Protein AF-Q6AKK3-F1 (afdb_monomer_lite)

Organism: Desulfotalea psychrophila (strain LSv54 / DSM 12343) (NCBI:txid177439)

Sequence (221 aa):
MFGLTEQNLHRDLKKKGVGLSYLKHSRNFIVRFRNIDKRGVLKSLVYENRRKNNGKRVIDKIISGGQTGADRAGLDLALARGIPHGGAIPWGRRTEAGILPDKYQLVEMETDSYPARSEKNILDADVTVIFTHGKLAGGSLFTRSKARQHNKPVLHIDLDKRGLSEAALILSLFLRKNRVKVVNVAGTRASKDPAIYRKTYAVLDLCLERRGVQLDLFFPE

Radius of gyration: 18.31 Å; chains: 1; bounding box: 41×32×62 Å

Structure (mmCIF, N/CA/C/O backbone):
data_AF-Q6AKK3-F1
#
_entry.id   AF-Q6AKK3-F1
#
loop_
_atom_site.group_PDB
_atom_site.id
_atom_site.type_symbol
_atom_site.label_atom_id
_atom_site.label_alt_id
_atom_site.label_comp_id
_atom_site.label_asym_id
_atom_site.label_entity_id
_atom_site.label_seq_id
_atom_site.pdbx_PDB_ins_code
_atom_site.Cartn_x
_atom_site.Cartn_y
_atom_site.Cartn_z
_atom_site.occupancy
_atom_site.B_iso_or_equiv
_atom_site.auth_seq_id
_atom_site.auth_comp_id
_atom_site.auth_asym_id
_atom_site.auth_atom_id
_atom_site.pdbx_PDB_model_num
ATOM 1 N N . MET A 1 1 ? 4.133 11.782 37.109 1.00 32.72 1 MET A N 1
ATOM 2 C CA . MET A 1 1 ? 3.087 10.764 36.875 1.00 32.72 1 MET A CA 1
ATOM 3 C C . MET A 1 1 ? 1.828 11.480 36.378 1.00 32.72 1 MET A C 1
ATOM 5 O O . MET A 1 1 ? 0.989 11.863 37.178 1.00 32.72 1 MET A O 1
ATOM 9 N N . PHE A 1 2 ? 1.737 11.791 35.082 1.00 33.00 2 PHE A N 1
ATOM 10 C CA . PHE A 1 2 ? 0.575 12.506 34.536 1.00 33.00 2 PHE A CA 1
ATOM 11 C C . PHE A 1 2 ? -0.354 11.505 33.857 1.00 33.00 2 PHE A C 1
ATOM 13 O O . PHE A 1 2 ? -0.036 10.982 32.792 1.00 33.00 2 PHE A O 1
ATOM 20 N N . GLY A 1 3 ? -1.496 11.230 34.486 1.00 36.28 3 GLY A N 1
ATOM 21 C CA . GLY A 1 3 ? -2.581 10.497 33.846 1.00 36.28 3 GLY A CA 1
ATOM 22 C C . GLY A 1 3 ? -3.037 11.223 32.577 1.00 36.28 3 GLY A C 1
ATOM 23 O O . GLY A 1 3 ? -3.213 12.446 32.550 1.00 36.28 3 GLY A O 1
ATOM 24 N N . LEU A 1 4 ? -3.205 10.474 31.493 1.00 46.59 4 LEU A N 1
ATOM 25 C CA . LEU A 1 4 ? -3.745 10.999 30.247 1.00 46.59 4 LEU A CA 1
ATOM 26 C C . LEU A 1 4 ? -5.269 11.128 30.363 1.00 46.59 4 LEU A C 1
ATOM 28 O O . LEU A 1 4 ? -5.996 10.148 30.239 1.00 46.59 4 LEU A O 1
ATOM 32 N N . THR A 1 5 ? -5.752 12.353 30.582 1.00 49.50 5 THR A N 1
ATOM 33 C CA . THR A 1 5 ? -7.163 12.720 30.395 1.00 49.50 5 THR A CA 1
ATOM 34 C C . THR A 1 5 ? -7.519 12.732 28.900 1.00 49.50 5 THR A C 1
ATOM 36 O O . THR A 1 5 ? -6.634 12.813 28.045 1.00 49.50 5 THR A O 1
ATOM 39 N N . GLU A 1 6 ? -8.810 12.709 28.542 1.00 44.12 6 GLU A N 1
ATOM 40 C CA . GLU A 1 6 ? -9.275 12.779 27.140 1.00 44.12 6 GLU A CA 1
ATOM 41 C C . GLU A 1 6 ? -8.652 13.960 26.359 1.00 44.12 6 GLU A C 1
ATOM 43 O O . GLU A 1 6 ? -8.320 13.847 25.177 1.00 44.12 6 GLU A O 1
ATOM 48 N N . GLN A 1 7 ? -8.424 15.089 27.038 1.00 48.38 7 GLN A N 1
ATOM 49 C CA . GLN A 1 7 ? -7.764 16.276 26.485 1.00 48.38 7 GLN A CA 1
ATOM 50 C C . GLN A 1 7 ? -6.256 16.075 26.254 1.00 48.38 7 GLN A C 1
ATOM 52 O O . GLN A 1 7 ? -5.709 16.577 25.269 1.00 48.38 7 GLN A O 1
ATOM 57 N N . ASN A 1 8 ? -5.577 15.324 27.125 1.00 52.34 8 ASN A N 1
ATOM 58 C CA . ASN A 1 8 ? -4.165 14.978 26.960 1.00 52.34 8 ASN A CA 1
ATOM 59 C C . ASN A 1 8 ? -3.984 13.968 25.805 1.00 52.34 8 ASN A C 1
ATOM 61 O O . ASN A 1 8 ? -3.072 14.130 24.997 1.00 52.34 8 ASN A O 1
ATOM 65 N N . LEU A 1 9 ? -4.906 13.006 25.644 1.00 53.72 9 LEU A N 1
ATOM 66 C CA . LEU A 1 9 ? -4.910 12.061 24.518 1.00 53.72 9 LEU A CA 1
ATOM 67 C C . LEU A 1 9 ? -5.085 12.793 23.179 1.00 53.72 9 LEU A C 1
ATOM 69 O O . LEU A 1 9 ? -4.418 12.476 22.197 1.00 53.72 9 LEU A O 1
ATOM 73 N N . HIS A 1 10 ? -5.943 13.820 23.153 1.00 52.84 10 HIS A N 1
ATOM 74 C CA . HIS A 1 10 ? -6.126 14.727 22.010 1.00 52.84 10 HIS A CA 1
ATOM 75 C C . HIS A 1 10 ? -4.821 15.379 21.586 1.00 52.84 10 HIS A C 1
ATOM 77 O O . HIS A 1 10 ? -4.481 15.387 20.403 1.00 52.84 10 HIS A O 1
ATOM 83 N N . ARG A 1 11 ? -4.065 15.870 22.566 1.00 56.34 11 ARG A N 1
ATOM 84 C CA . ARG A 1 11 ? -2.771 16.518 22.370 1.00 56.34 11 ARG A CA 1
ATOM 85 C C . ARG A 1 11 ? -1.711 15.541 21.865 1.00 56.34 11 ARG A C 1
ATOM 87 O O . ARG A 1 11 ? -1.010 15.875 20.914 1.00 56.34 11 ARG A O 1
ATOM 94 N N . ASP A 1 12 ? -1.618 14.351 22.449 1.00 53.72 12 ASP A N 1
ATOM 95 C CA . ASP A 1 12 ? -0.596 13.361 22.093 1.00 53.72 12 ASP A CA 1
ATOM 96 C C . ASP A 1 12 ? -0.858 12.702 20.742 1.00 53.72 12 ASP A C 1
ATOM 98 O O . ASP A 1 12 ? 0.054 12.604 19.918 1.00 53.72 12 ASP A O 1
ATOM 102 N N . LEU A 1 13 ? -2.112 12.347 20.448 1.00 55.78 13 LEU A N 1
ATOM 103 C CA . LEU A 1 13 ? -2.487 11.897 19.113 1.00 55.78 13 LEU A CA 1
ATOM 104 C C . LEU A 1 13 ? -2.227 13.015 18.089 1.00 55.78 13 LEU A C 1
ATOM 106 O O . LEU A 1 13 ? -1.619 12.749 17.053 1.00 55.78 13 LEU A O 1
ATOM 110 N N . LYS A 1 14 ? -2.550 14.284 18.395 1.00 55.38 14 LYS A N 1
ATOM 111 C CA . LYS A 1 14 ? -2.262 15.429 17.509 1.00 55.38 14 LYS A CA 1
ATOM 112 C C . LYS A 1 14 ? -0.758 15.622 17.268 1.00 55.38 14 LYS A C 1
ATOM 114 O O . LYS A 1 14 ? -0.372 15.840 16.122 1.00 55.38 14 LYS A O 1
ATOM 119 N N . LYS A 1 15 ? 0.094 15.473 18.291 1.00 51.91 15 LYS A N 1
ATOM 120 C CA . LYS A 1 15 ? 1.567 15.477 18.152 1.00 51.91 15 LYS A CA 1
ATOM 121 C C . LYS A 1 15 ? 2.071 14.340 17.256 1.00 51.91 15 LYS A C 1
ATOM 123 O O . LYS A 1 15 ? 3.004 14.540 16.487 1.00 51.91 15 LYS A O 1
ATOM 128 N N . LYS A 1 16 ? 1.419 13.174 17.296 1.00 47.66 16 LYS A N 1
ATOM 129 C CA . LYS A 1 16 ? 1.682 12.031 16.402 1.00 47.66 16 LYS A CA 1
ATOM 130 C C . LYS A 1 16 ? 1.009 12.158 15.024 1.00 47.66 16 LYS A C 1
ATOM 132 O O . LYS A 1 16 ? 1.054 11.213 14.232 1.00 47.66 16 LYS A O 1
ATOM 137 N N . GLY A 1 17 ? 0.403 13.307 14.705 1.00 41.84 17 GLY A N 1
ATOM 138 C CA . GLY A 1 17 ? -0.260 13.586 13.424 1.00 41.84 17 GLY A CA 1
ATOM 139 C C . GLY A 1 17 ? -1.704 13.074 13.310 1.00 41.84 17 GLY A C 1
ATOM 140 O O . GLY A 1 17 ? -2.289 13.131 12.232 1.00 41.84 17 GLY A O 1
ATOM 141 N N . VAL A 1 18 ? -2.293 12.592 14.405 1.00 45.53 18 VAL A N 1
ATOM 142 C CA . VAL A 1 18 ? -3.656 12.049 14.505 1.00 45.53 18 VAL A CA 1
ATOM 143 C C . VAL A 1 18 ? -4.528 13.018 15.311 1.00 45.53 18 VAL A C 1
ATOM 145 O O . VAL A 1 18 ? -4.628 12.943 16.527 1.00 45.53 18 VAL A O 1
ATOM 148 N N . GLY A 1 19 ? -5.172 13.990 14.668 1.00 47.12 19 GLY A N 1
ATOM 149 C CA . GLY A 1 19 ? -6.043 14.915 15.404 1.00 47.12 19 GLY A CA 1
ATOM 150 C C . GLY A 1 19 ? -7.328 14.228 15.887 1.00 47.12 19 GLY A C 1
ATOM 151 O O . GLY A 1 19 ? -8.153 13.851 15.064 1.00 47.12 19 GLY A O 1
ATOM 152 N N . LEU A 1 20 ? -7.591 14.141 17.195 1.00 46.94 20 LEU A N 1
ATOM 153 C CA . LEU A 1 20 ? -8.889 13.660 17.718 1.00 46.94 20 LEU A CA 1
ATOM 154 C C . LEU A 1 20 ? -10.065 14.600 17.347 1.00 46.94 20 LEU A C 1
ATOM 156 O O . LEU A 1 20 ? -11.230 14.227 17.490 1.00 46.94 20 LEU A O 1
ATOM 160 N N . SER A 1 21 ? -9.804 15.807 16.825 1.00 42.16 21 SER A N 1
ATOM 161 C CA . SER A 1 21 ? -10.835 16.664 16.218 1.00 42.16 21 SER A CA 1
ATOM 162 C C . SER A 1 21 ? -11.503 15.967 15.027 1.00 42.16 21 SER A C 1
ATOM 164 O O . SER A 1 21 ? -12.711 16.120 14.849 1.00 42.16 21 SER A O 1
ATOM 166 N N . TYR A 1 22 ? -10.763 15.118 14.299 1.00 40.28 22 TYR A N 1
ATOM 167 C CA . TYR A 1 22 ? -11.292 14.243 13.247 1.00 40.28 22 TYR A CA 1
ATOM 168 C C . TYR A 1 22 ? -12.260 13.185 13.791 1.00 40.28 22 TYR A C 1
ATOM 170 O O . TYR A 1 22 ? -13.228 12.832 13.120 1.00 40.28 22 TYR A O 1
ATOM 178 N N . LEU A 1 23 ? -12.021 12.691 15.009 1.00 45.88 23 LEU A N 1
ATOM 179 C CA . LEU A 1 23 ? -12.851 11.671 15.650 1.00 45.88 23 LEU A CA 1
ATOM 180 C C . LEU A 1 23 ? -14.152 12.266 16.211 1.00 45.88 23 LEU A C 1
ATOM 182 O O . LEU A 1 23 ? -15.197 11.638 16.075 1.00 45.88 23 LEU A O 1
ATOM 186 N N . LYS A 1 24 ? -14.118 13.497 16.751 1.00 41.34 24 LYS A N 1
ATOM 187 C CA . LYS A 1 24 ? -15.319 14.207 17.242 1.00 41.34 24 LYS A CA 1
ATOM 188 C C . LYS A 1 24 ? -16.230 14.743 16.125 1.00 41.34 24 LYS A C 1
ATOM 190 O O . LYS A 1 24 ? -17.431 14.850 16.338 1.00 41.34 24 LYS A O 1
ATOM 195 N N . HIS A 1 25 ? -15.696 15.037 14.934 1.00 41.03 25 HIS A N 1
ATOM 196 C CA . HIS A 1 25 ? -16.475 15.593 13.808 1.00 41.03 25 HIS A CA 1
ATOM 197 C C . HIS A 1 25 ? -16.968 14.544 12.800 1.00 41.03 25 HIS A C 1
ATOM 199 O O . HIS A 1 25 ? -17.700 14.868 11.862 1.00 41.03 25 HIS A O 1
ATOM 205 N N . SER A 1 26 ? -16.599 13.274 12.965 1.00 46.22 26 SER A N 1
ATOM 206 C CA . SER A 1 26 ? -17.052 12.218 12.065 1.00 46.22 26 SER A CA 1
ATOM 207 C C . SER A 1 26 ? -18.392 11.650 12.535 1.00 46.22 26 SER A C 1
ATOM 209 O O . SER A 1 26 ? -18.435 10.794 13.416 1.00 46.22 26 SER A O 1
ATOM 211 N N . ARG A 1 27 ? -19.498 12.057 11.889 1.00 52.91 27 ARG A N 1
ATOM 212 C CA . ARG A 1 27 ? -20.863 11.519 12.130 1.00 52.91 27 ARG A CA 1
ATOM 213 C C . ARG A 1 27 ? -20.967 9.989 12.007 1.00 52.91 27 ARG A C 1
ATOM 215 O O . ARG A 1 27 ? -21.982 9.409 12.384 1.00 52.91 27 ARG A O 1
ATOM 222 N N . ASN A 1 28 ? -19.936 9.344 11.467 1.00 53.62 28 ASN A N 1
ATOM 223 C CA . ASN A 1 28 ? -19.896 7.920 11.170 1.00 53.62 28 ASN A CA 1
ATOM 224 C C . ASN A 1 28 ? -19.128 7.096 12.210 1.00 53.62 28 ASN A C 1
ATOM 226 O O . ASN A 1 28 ? -19.140 5.881 12.063 1.00 53.62 28 ASN A O 1
ATOM 230 N N . PHE A 1 29 ? -18.435 7.742 13.165 1.00 57.75 29 PHE A N 1
ATOM 231 C CA . PHE A 1 29 ? -17.542 7.189 14.199 1.00 57.75 29 PHE A CA 1
ATOM 232 C C . PHE A 1 29 ? -18.188 7.084 15.600 1.00 57.75 29 PHE A C 1
ATOM 234 O O . PHE A 1 29 ? -18.836 8.041 16.014 1.00 57.75 29 PHE A O 1
ATOM 241 N N . ILE A 1 30 ? -17.966 6.013 16.376 1.00 63.38 30 ILE A N 1
ATOM 242 C CA . ILE A 1 30 ? -18.011 6.048 17.850 1.00 63.38 30 ILE A CA 1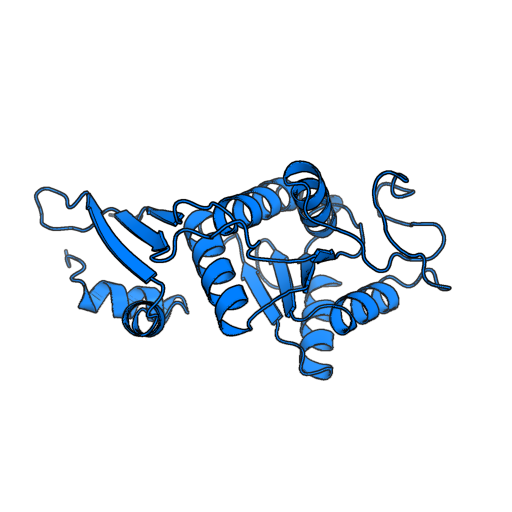
ATOM 243 C C . ILE A 1 30 ? -16.621 5.677 18.362 1.00 63.38 30 ILE A C 1
ATOM 245 O O . ILE A 1 30 ? -16.130 4.584 18.098 1.00 63.38 30 ILE A O 1
ATOM 249 N N . VAL A 1 31 ? -15.988 6.582 19.107 1.00 66.38 31 VAL A N 1
ATOM 250 C CA . VAL A 1 31 ? -14.836 6.225 19.941 1.00 66.38 31 VAL A CA 1
ATOM 251 C C . VAL A 1 31 ? -15.384 5.751 21.279 1.00 66.38 31 VAL A C 1
ATOM 253 O O . VAL A 1 31 ? -16.076 6.504 21.961 1.00 66.38 31 VAL A O 1
ATOM 256 N N . ARG A 1 32 ? -15.087 4.507 21.649 1.00 67.38 32 ARG A N 1
ATOM 257 C CA . ARG A 1 32 ? -15.334 3.979 22.987 1.00 67.38 32 ARG A CA 1
ATOM 258 C C . ARG A 1 32 ? -14.018 3.886 23.728 1.00 67.38 32 ARG A C 1
ATOM 260 O O . ARG A 1 32 ? -13.136 3.126 23.338 1.00 67.38 32 ARG A O 1
ATOM 267 N N . PHE A 1 33 ? -13.907 4.633 24.811 1.00 66.38 33 PHE A N 1
ATOM 268 C CA . PHE A 1 33 ? -12.845 4.431 25.784 1.00 66.38 33 PHE A CA 1
ATOM 269 C C . PHE A 1 33 ? -13.055 3.069 26.450 1.00 66.38 33 PHE A C 1
ATOM 271 O O . PHE A 1 33 ? -14.161 2.771 26.903 1.00 66.38 33 PHE A O 1
ATOM 278 N N . ARG A 1 34 ? -12.032 2.210 26.451 1.00 67.94 34 ARG A N 1
ATOM 279 C CA . ARG A 1 34 ? -12.100 0.878 27.062 1.00 67.94 34 ARG A CA 1
ATOM 280 C C . ARG A 1 34 ? -10.882 0.639 27.940 1.00 67.94 34 ARG A C 1
ATOM 282 O O . ARG A 1 34 ? -9.799 1.132 27.654 1.00 67.94 34 ARG A O 1
ATOM 289 N N . ASN A 1 35 ? -11.050 -0.188 28.967 1.00 63.75 35 ASN A N 1
ATOM 290 C CA . ASN A 1 35 ? -9.954 -0.628 29.827 1.00 63.75 35 ASN A CA 1
ATOM 291 C C . ASN A 1 35 ? -9.237 0.562 30.496 1.00 63.75 35 ASN A C 1
ATOM 293 O O . ASN A 1 35 ? -8.202 1.031 30.033 1.00 63.75 35 ASN A O 1
ATOM 297 N N . ILE A 1 36 ? -9.844 1.101 31.550 1.00 64.69 36 ILE A N 1
ATOM 298 C CA . ILE A 1 36 ? -9.239 2.134 32.395 1.00 64.69 36 ILE A CA 1
ATOM 299 C C . ILE A 1 36 ? -8.661 1.408 33.610 1.00 64.69 36 ILE A C 1
ATOM 301 O O . ILE A 1 36 ? -9.373 0.628 34.242 1.00 64.69 36 ILE A O 1
ATOM 305 N N . ASP A 1 37 ? -7.377 1.608 33.911 1.00 64.75 37 ASP A N 1
ATOM 306 C CA . ASP A 1 37 ? -6.777 0.973 35.086 1.00 64.75 37 ASP A CA 1
ATOM 307 C C . ASP A 1 37 ? -7.286 1.592 36.402 1.00 64.75 37 ASP A C 1
ATOM 309 O O . ASP A 1 37 ? -7.959 2.624 36.418 1.00 64.75 37 ASP A O 1
ATOM 313 N N . LYS A 1 38 ? -6.933 0.975 37.537 1.00 65.25 38 LYS A N 1
ATOM 314 C CA . LYS A 1 38 ? -7.339 1.440 38.879 1.00 65.25 38 LYS A CA 1
ATOM 315 C C . LYS A 1 38 ? -6.893 2.877 39.201 1.00 65.25 38 LYS A C 1
ATOM 317 O O . LYS A 1 38 ? -7.399 3.463 40.150 1.00 65.25 38 LYS A O 1
ATOM 322 N N . ARG A 1 39 ? -5.946 3.434 38.438 1.00 61.88 39 ARG A N 1
ATOM 323 C CA . ARG A 1 39 ? -5.417 4.799 38.579 1.00 61.88 39 ARG A CA 1
ATOM 324 C C . ARG A 1 39 ? -6.108 5.792 37.634 1.00 61.88 39 ARG A C 1
ATOM 326 O O . ARG A 1 39 ? -5.687 6.941 37.550 1.00 61.88 39 ARG A O 1
ATOM 333 N N . GLY A 1 40 ? -7.149 5.370 36.913 1.00 53.41 40 GLY A N 1
ATOM 334 C CA . GLY A 1 40 ? -7.864 6.214 35.957 1.00 53.41 40 GLY A CA 1
ATOM 335 C C . GLY A 1 40 ? -7.147 6.366 34.612 1.00 53.41 40 GLY A C 1
ATOM 336 O O . GLY A 1 40 ? -7.523 7.226 33.817 1.00 53.41 40 GLY A O 1
ATOM 337 N N . VAL A 1 41 ? -6.120 5.556 34.326 1.00 60.06 41 VAL A N 1
ATOM 338 C CA . VAL A 1 41 ? -5.361 5.641 33.072 1.00 60.06 41 VAL A CA 1
ATOM 339 C C . VAL A 1 41 ? -6.033 4.794 32.000 1.00 60.06 41 VAL A C 1
ATOM 341 O O . VAL A 1 41 ? -6.148 3.575 32.133 1.00 60.06 41 VAL A O 1
ATOM 344 N N . LEU A 1 42 ? -6.436 5.435 30.903 1.00 59.69 42 LEU A N 1
ATOM 345 C CA . LEU A 1 42 ? -6.984 4.762 29.729 1.00 59.69 42 LEU A CA 1
ATOM 346 C C . LEU A 1 42 ? -5.926 3.866 29.072 1.00 59.69 42 LEU A C 1
ATOM 348 O O . LEU A 1 42 ? -4.923 4.379 28.595 1.00 59.69 42 LEU A O 1
ATOM 352 N N . LYS A 1 43 ? -6.167 2.557 28.984 1.00 66.31 43 LYS A N 1
ATOM 353 C CA . LYS A 1 43 ? -5.263 1.574 28.357 1.00 66.31 43 LYS A CA 1
ATOM 354 C C . LYS A 1 43 ? -5.642 1.211 26.932 1.00 66.31 43 LYS A C 1
ATOM 356 O O . LYS A 1 43 ? -4.787 0.771 26.175 1.00 66.31 43 LYS A O 1
ATOM 361 N N . SER A 1 44 ? -6.898 1.395 26.538 1.00 65.81 44 SER A N 1
ATOM 362 C CA . SER A 1 44 ? -7.319 1.111 25.168 1.00 65.81 44 SER A CA 1
ATOM 363 C C . SER A 1 44 ? -8.462 2.013 24.722 1.00 65.81 44 SER A C 1
ATOM 365 O O . SER A 1 44 ? -9.211 2.583 25.512 1.00 65.81 44 SER A O 1
ATOM 367 N N . LEU A 1 45 ? -8.638 2.139 23.419 1.00 67.81 45 LEU A N 1
ATOM 368 C CA . LEU A 1 45 ? -9.870 2.669 22.860 1.00 67.81 45 LEU A CA 1
ATOM 369 C C . LEU A 1 45 ? -10.274 1.832 21.662 1.00 67.81 45 LEU A C 1
ATOM 371 O O . LEU A 1 45 ? -9.435 1.293 20.944 1.00 67.81 45 LEU A O 1
ATOM 375 N N . VAL A 1 46 ? -11.575 1.728 21.443 1.00 66.56 46 VAL A N 1
ATOM 376 C CA . VAL A 1 46 ? -12.130 1.076 20.265 1.00 66.56 46 VAL A CA 1
ATOM 377 C C . VAL A 1 46 ? -12.784 2.137 19.413 1.00 66.56 46 VAL A C 1
ATOM 379 O O . VAL A 1 46 ? -13.576 2.945 19.900 1.00 66.56 46 VAL A O 1
ATOM 382 N N . TYR A 1 47 ? -12.463 2.124 18.129 1.00 68.62 47 TYR A N 1
ATOM 383 C CA . TYR A 1 47 ? -13.152 2.945 17.159 1.00 68.62 47 TYR A CA 1
ATOM 384 C C . TYR A 1 47 ? -14.144 2.106 16.368 1.00 68.62 47 TYR A C 1
ATOM 386 O O . TYR A 1 47 ? -13.756 1.369 15.468 1.00 68.62 47 TYR A O 1
ATOM 394 N N . GLU A 1 48 ? -15.425 2.225 16.701 1.00 67.38 48 GLU A N 1
ATOM 395 C CA . GLU A 1 48 ? -16.516 1.456 16.105 1.00 67.38 48 GLU A CA 1
ATOM 396 C C . GLU A 1 48 ? -17.191 2.254 14.998 1.00 67.38 48 GLU A C 1
ATOM 398 O O . GLU A 1 48 ? -17.524 3.424 15.174 1.00 67.38 48 GLU A O 1
ATOM 403 N N . ASN A 1 49 ? -17.448 1.615 13.862 1.00 62.19 49 ASN A N 1
ATOM 404 C CA . ASN A 1 49 ? -18.149 2.224 12.740 1.00 62.19 49 ASN A CA 1
ATOM 405 C C . ASN A 1 49 ? -19.658 2.339 13.053 1.00 62.19 49 ASN A C 1
ATOM 407 O O . ASN A 1 49 ? -20.315 1.323 13.259 1.00 62.19 49 ASN A O 1
ATOM 411 N N . ARG A 1 50 ? -20.238 3.554 13.070 1.00 59.97 50 ARG A N 1
ATOM 412 C CA . ARG A 1 50 ? -21.677 3.769 13.370 1.00 59.97 50 ARG A CA 1
ATOM 413 C C . ARG A 1 50 ? -22.600 3.133 12.346 1.00 59.97 50 ARG A C 1
ATOM 415 O O . ARG A 1 50 ? -23.705 2.722 12.686 1.00 59.97 50 ARG A O 1
ATOM 422 N N . ARG A 1 51 ? -22.192 3.106 11.077 1.00 57.38 51 ARG A N 1
ATOM 423 C CA . ARG A 1 51 ? -23.000 2.504 10.017 1.00 57.38 51 ARG A CA 1
ATOM 424 C C . ARG A 1 51 ? -22.705 1.012 9.954 1.00 57.38 51 ARG A C 1
ATOM 426 O O . ARG A 1 51 ? -21.575 0.625 9.655 1.00 57.38 51 ARG A O 1
ATOM 433 N N . LYS A 1 52 ? -23.740 0.184 10.143 1.00 52.28 52 LYS A N 1
ATOM 434 C CA . LYS A 1 52 ? -23.762 -1.163 9.562 1.00 52.28 52 LYS A CA 1
ATOM 435 C C . LYS A 1 52 ? -23.547 -0.965 8.058 1.00 52.28 52 LYS A C 1
ATOM 437 O O . LYS A 1 52 ? -24.361 -0.322 7.403 1.00 52.28 52 LYS A O 1
ATOM 442 N N . ASN A 1 53 ? -22.408 -1.401 7.519 1.00 50.97 53 ASN A N 1
ATOM 443 C CA . ASN A 1 53 ? -22.218 -1.386 6.071 1.00 50.97 53 ASN A CA 1
ATOM 444 C C . ASN A 1 53 ? -23.277 -2.326 5.484 1.00 50.97 53 ASN A C 1
ATOM 446 O O . ASN A 1 53 ? -23.183 -3.533 5.694 1.00 50.97 53 ASN A O 1
ATOM 450 N N . ASN A 1 54 ? -24.266 -1.781 4.767 1.00 45.88 54 ASN A N 1
ATOM 451 C CA . ASN A 1 54 ? -25.314 -2.522 4.047 1.00 45.88 54 ASN A CA 1
ATOM 452 C C . ASN A 1 54 ? -24.729 -3.307 2.847 1.00 45.88 54 ASN A C 1
ATOM 454 O O . ASN A 1 54 ? -25.177 -3.157 1.719 1.00 45.88 54 ASN A O 1
ATOM 458 N N . GLY A 1 55 ? -23.638 -4.051 3.044 1.00 48.66 55 GLY A N 1
ATOM 459 C CA . GLY A 1 55 ? -22.924 -4.787 1.997 1.00 48.66 55 GLY A CA 1
ATOM 460 C C . GLY A 1 55 ? -21.989 -3.951 1.111 1.00 48.66 55 GLY A C 1
ATOM 461 O O . GLY A 1 55 ? -21.177 -4.528 0.394 1.00 48.66 55 GLY A O 1
ATOM 462 N N . LYS A 1 56 ? -22.024 -2.611 1.176 1.00 50.88 56 LYS A N 1
ATOM 463 C CA . LYS A 1 56 ? -21.155 -1.749 0.352 1.00 50.88 56 LYS A CA 1
ATOM 464 C C . LYS A 1 56 ? -19.701 -1.787 0.848 1.00 50.88 56 LYS A C 1
ATOM 466 O O . LYS A 1 56 ? -19.442 -1.608 2.042 1.00 50.88 56 LYS A O 1
ATOM 471 N N . ARG A 1 57 ? -18.758 -2.064 -0.058 1.00 58.88 57 ARG A N 1
ATOM 472 C CA . ARG A 1 57 ? -17.320 -2.157 0.246 1.00 58.88 57 ARG A CA 1
ATOM 473 C C . ARG A 1 57 ? -16.762 -0.767 0.575 1.00 58.88 57 ARG A C 1
ATOM 475 O O . ARG A 1 57 ? -17.254 0.236 0.073 1.00 58.88 57 ARG A O 1
ATOM 482 N N . VAL A 1 58 ? -15.763 -0.716 1.461 1.00 71.44 58 VAL A N 1
ATOM 483 C CA . VAL A 1 58 ? -15.076 0.538 1.846 1.00 71.44 58 VAL A CA 1
ATOM 484 C C . VAL A 1 58 ? -14.121 1.011 0.741 1.00 71.44 58 VAL A C 1
ATOM 486 O O . VAL A 1 58 ? -13.851 2.201 0.652 1.00 71.44 58 VAL A O 1
ATOM 489 N N . ILE A 1 59 ? -13.636 0.079 -0.084 1.00 86.31 59 ILE A N 1
ATOM 490 C CA . ILE A 1 59 ? -12.777 0.293 -1.252 1.00 86.31 59 ILE A CA 1
ATOM 491 C C . ILE A 1 59 ? -13.330 -0.591 -2.378 1.00 86.31 59 ILE A C 1
ATOM 493 O O . ILE A 1 59 ? -13.694 -1.743 -2.120 1.00 86.31 59 ILE A O 1
ATOM 497 N N . ASP A 1 60 ? -13.363 -0.070 -3.602 1.00 91.94 60 ASP A N 1
ATOM 498 C CA . ASP A 1 60 ? -13.835 -0.785 -4.791 1.00 91.94 60 ASP A CA 1
ATOM 499 C C . ASP A 1 60 ? -12.699 -1.548 -5.491 1.00 91.94 60 ASP A C 1
ATOM 501 O O . ASP A 1 60 ? -12.941 -2.621 -6.041 1.00 91.94 60 ASP A O 1
ATOM 505 N N . LYS A 1 61 ? -11.459 -1.032 -5.453 1.00 96.75 61 LYS A N 1
ATOM 506 C CA . LYS A 1 61 ? -10.282 -1.672 -6.062 1.00 96.75 61 LYS A CA 1
ATOM 507 C C . LYS A 1 61 ? -8.971 -1.355 -5.329 1.00 96.75 61 LYS A C 1
ATOM 509 O O . LYS A 1 61 ? -8.754 -0.223 -4.897 1.00 96.75 61 LYS A O 1
ATOM 514 N N . ILE A 1 62 ? -8.071 -2.334 -5.244 1.00 98.38 62 ILE A N 1
ATOM 515 C CA . ILE A 1 62 ? -6.677 -2.138 -4.803 1.00 98.38 62 ILE A CA 1
ATOM 516 C C . ILE A 1 62 ? -5.747 -2.314 -6.004 1.00 98.38 62 ILE A C 1
ATOM 518 O O . ILE A 1 62 ? -5.816 -3.325 -6.695 1.00 98.38 62 ILE A O 1
ATOM 522 N N . ILE A 1 63 ? -4.862 -1.355 -6.256 1.00 98.81 63 ILE A N 1
ATOM 523 C CA . ILE A 1 63 ? -3.839 -1.471 -7.300 1.00 98.81 63 ILE A CA 1
ATOM 524 C C . ILE A 1 63 ? -2.429 -1.392 -6.716 1.00 98.81 63 ILE A C 1
ATOM 526 O O . ILE A 1 63 ? -2.231 -0.811 -5.649 1.00 98.81 63 ILE A O 1
ATOM 530 N N . SER A 1 64 ? -1.453 -1.998 -7.391 1.00 98.69 64 SER A N 1
ATOM 531 C CA . SER A 1 64 ? -0.029 -1.852 -7.067 1.00 98.69 64 SER A CA 1
ATOM 532 C C . SER A 1 64 ? 0.858 -2.138 -8.282 1.00 98.69 64 SER A C 1
ATOM 534 O O . SER A 1 64 ? 0.382 -2.567 -9.332 1.00 98.69 64 SER A O 1
ATOM 536 N N . GLY A 1 65 ? 2.168 -1.924 -8.133 1.00 98.00 65 GLY A N 1
ATOM 537 C CA . GLY A 1 65 ? 3.162 -2.248 -9.158 1.00 98.00 65 GLY A CA 1
ATOM 538 C C . GLY A 1 65 ? 3.594 -3.716 -9.191 1.00 98.00 65 GLY A C 1
ATOM 539 O O . GLY A 1 65 ? 4.508 -4.052 -9.943 1.00 98.00 65 GLY A O 1
ATOM 540 N N . GLY A 1 66 ? 3.011 -4.577 -8.349 1.00 97.81 66 GLY A N 1
ATOM 541 C CA . GLY A 1 66 ? 3.301 -6.012 -8.304 1.00 97.81 66 GLY A CA 1
ATOM 542 C C . GLY A 1 66 ? 4.668 -6.403 -7.732 1.00 97.81 66 GLY A C 1
ATOM 543 O O . GLY A 1 66 ? 4.956 -7.598 -7.633 1.00 97.81 66 GLY A O 1
ATOM 544 N N . GLN A 1 67 ? 5.506 -5.448 -7.317 1.00 98.25 67 GLN A N 1
ATOM 545 C CA . GLN A 1 67 ? 6.807 -5.737 -6.704 1.00 98.25 67 GLN A CA 1
ATOM 546 C C . GLN A 1 67 ? 6.645 -6.600 -5.437 1.00 98.25 67 GLN A C 1
ATOM 548 O O . GLN A 1 67 ? 5.568 -6.669 -4.849 1.00 98.25 67 GLN A O 1
ATOM 553 N N . THR A 1 68 ? 7.695 -7.290 -4.998 1.00 98.50 68 THR A N 1
ATOM 554 C CA . THR A 1 68 ? 7.711 -7.925 -3.669 1.00 98.50 68 THR A CA 1
ATOM 555 C C . THR A 1 68 ? 7.504 -6.885 -2.554 1.00 98.50 68 THR A C 1
ATOM 557 O O . THR A 1 68 ? 7.600 -5.675 -2.771 1.00 98.50 68 THR A O 1
ATOM 560 N N . GLY A 1 69 ? 7.257 -7.343 -1.326 1.00 98.44 69 GLY A N 1
ATOM 561 C CA . GLY A 1 69 ? 7.085 -6.439 -0.190 1.00 98.44 69 GLY A CA 1
ATOM 562 C C . GLY A 1 69 ? 5.698 -5.797 -0.173 1.00 98.44 69 GLY A C 1
ATOM 563 O O . GLY A 1 69 ? 4.693 -6.503 -0.252 1.00 98.44 69 GLY A O 1
ATOM 564 N N . ALA A 1 70 ? 5.633 -4.471 -0.032 1.00 98.44 70 ALA A N 1
ATOM 565 C CA . ALA A 1 70 ? 4.371 -3.753 0.172 1.00 98.44 70 ALA A CA 1
ATOM 566 C C . ALA A 1 70 ? 3.385 -3.901 -1.003 1.00 98.44 70 ALA A C 1
ATOM 568 O O . ALA A 1 70 ? 2.207 -4.181 -0.780 1.00 98.44 70 ALA A O 1
ATOM 569 N N . ASP A 1 71 ? 3.869 -3.768 -2.244 1.00 98.56 71 ASP A N 1
ATOM 570 C CA . ASP A 1 71 ? 3.057 -3.914 -3.459 1.00 98.56 71 ASP A CA 1
ATOM 571 C C . ASP A 1 71 ? 2.357 -5.281 -3.492 1.00 98.56 71 ASP A C 1
ATOM 573 O O . ASP A 1 71 ? 1.154 -5.365 -3.756 1.00 98.56 71 ASP A O 1
ATOM 577 N N . ARG A 1 72 ? 3.103 -6.353 -3.190 1.00 98.69 72 ARG A N 1
ATOM 578 C CA . ARG A 1 72 ? 2.584 -7.722 -3.164 1.00 98.69 72 ARG A CA 1
ATOM 579 C C . ARG A 1 72 ? 1.552 -7.925 -2.064 1.00 98.69 72 ARG A C 1
ATOM 581 O O . ARG A 1 72 ? 0.505 -8.506 -2.323 1.00 98.69 72 ARG A O 1
ATOM 588 N N . ALA A 1 73 ? 1.817 -7.390 -0.874 1.00 98.75 73 ALA A N 1
ATOM 589 C CA . ALA A 1 73 ? 0.910 -7.489 0.263 1.00 98.75 73 ALA A CA 1
ATOM 590 C C . ALA A 1 73 ? -0.466 -6.876 -0.046 1.00 98.75 73 ALA A C 1
ATOM 592 O O . ALA A 1 73 ? -1.492 -7.427 0.348 1.00 98.75 73 ALA A O 1
ATOM 593 N N . GLY A 1 74 ? -0.492 -5.763 -0.791 1.00 98.50 74 GLY A N 1
ATOM 594 C CA . GLY A 1 74 ? -1.733 -5.147 -1.260 1.00 98.50 74 GLY A CA 1
ATOM 595 C C . GLY A 1 74 ? -2.538 -6.057 -2.192 1.00 98.50 74 GLY A C 1
ATOM 596 O O . GLY A 1 74 ? -3.748 -6.195 -2.015 1.00 98.50 74 GLY A O 1
ATOM 597 N N . LEU A 1 75 ? -1.875 -6.706 -3.154 1.00 98.69 75 LEU A N 1
ATOM 598 C CA . LEU A 1 75 ? -2.532 -7.625 -4.093 1.00 98.69 75 LEU A CA 1
ATOM 599 C C . LEU A 1 75 ? -3.026 -8.899 -3.404 1.00 98.69 75 LEU A C 1
ATOM 601 O O . LEU A 1 75 ? -4.157 -9.321 -3.639 1.00 98.69 75 LEU A O 1
ATOM 605 N N . ASP A 1 76 ? -2.205 -9.490 -2.536 1.00 98.69 76 ASP A N 1
ATOM 606 C CA . ASP A 1 76 ? -2.559 -10.715 -1.817 1.00 98.69 76 ASP A CA 1
ATOM 607 C C . ASP A 1 76 ? -3.733 -10.492 -0.862 1.00 98.69 76 ASP A C 1
ATOM 609 O O . ASP A 1 76 ? -4.641 -11.320 -0.800 1.00 98.69 76 ASP A O 1
ATOM 613 N N . LEU A 1 77 ? -3.792 -9.344 -0.180 1.00 97.88 77 LEU A N 1
ATOM 614 C CA . LEU A 1 77 ? -4.961 -8.987 0.623 1.00 97.88 77 LEU A CA 1
ATOM 615 C C . LEU A 1 77 ? -6.214 -8.831 -0.240 1.00 97.88 77 LEU A C 1
ATOM 617 O O . LEU A 1 77 ? -7.300 -9.263 0.153 1.00 97.88 77 LEU A O 1
ATOM 621 N N . ALA A 1 78 ? -6.083 -8.183 -1.399 1.00 97.00 78 ALA A N 1
ATOM 622 C CA . ALA A 1 78 ? -7.211 -7.979 -2.290 1.00 97.00 78 ALA A CA 1
ATOM 623 C C . ALA A 1 78 ? -7.783 -9.324 -2.759 1.00 97.00 78 ALA A C 1
ATOM 625 O O . ALA A 1 78 ? -8.993 -9.528 -2.676 1.00 97.00 78 ALA A O 1
ATOM 626 N N . LEU A 1 79 ? -6.915 -10.270 -3.132 1.00 96.88 79 LEU A N 1
ATOM 627 C CA . LEU A 1 79 ? -7.290 -11.654 -3.424 1.00 96.88 79 LEU A CA 1
ATOM 628 C C . LEU A 1 79 ? -7.980 -12.323 -2.227 1.00 96.88 79 LEU A C 1
ATOM 630 O O . LEU A 1 79 ? -9.101 -12.809 -2.367 1.00 96.88 79 LEU A O 1
ATOM 634 N N . ALA A 1 80 ? -7.362 -12.288 -1.043 1.00 96.12 80 ALA A N 1
ATOM 635 C CA . ALA A 1 80 ? -7.885 -12.933 0.163 1.00 96.12 80 ALA A CA 1
ATOM 636 C C . ALA A 1 80 ? -9.269 -12.406 0.581 1.00 96.12 80 ALA A C 1
ATOM 638 O O . ALA A 1 80 ? -10.102 -13.155 1.087 1.00 96.12 80 ALA A O 1
ATOM 639 N N . ARG A 1 81 ? -9.540 -11.115 0.351 1.00 92.50 81 ARG A N 1
ATOM 640 C CA . ARG A 1 81 ? -10.821 -10.464 0.673 1.00 92.50 81 ARG A CA 1
ATOM 641 C C . ARG A 1 81 ? -11.792 -10.388 -0.510 1.00 92.50 81 ARG A C 1
ATOM 643 O O . ARG A 1 81 ? -12.846 -9.758 -0.386 1.00 92.50 81 ARG A O 1
ATOM 650 N N . GLY A 1 82 ? -11.444 -10.977 -1.656 1.00 93.31 82 GLY A N 1
ATOM 651 C CA . GLY A 1 82 ? -12.235 -10.918 -2.886 1.00 93.31 82 GLY A CA 1
ATOM 652 C C . GLY A 1 82 ? -12.468 -9.495 -3.407 1.00 93.31 82 GLY A C 1
ATOM 653 O O . GLY A 1 82 ? -13.494 -9.231 -4.036 1.00 93.31 82 GLY A O 1
ATOM 654 N N . ILE A 1 83 ? -11.580 -8.550 -3.088 1.00 94.62 83 ILE A N 1
ATOM 655 C CA . ILE A 1 83 ? -11.605 -7.165 -3.572 1.00 94.62 83 ILE A CA 1
ATOM 656 C C . ILE A 1 83 ? -10.987 -7.148 -4.980 1.00 94.62 83 ILE A C 1
ATOM 658 O O . ILE A 1 83 ? -9.912 -7.721 -5.171 1.00 94.62 83 ILE A O 1
ATOM 662 N N . PRO A 1 84 ? -11.621 -6.487 -5.967 1.00 97.19 84 PRO A N 1
ATOM 663 C CA . PRO A 1 84 ? -11.008 -6.282 -7.274 1.00 97.19 84 PRO A CA 1
ATOM 664 C C . PRO A 1 84 ? -9.593 -5.710 -7.148 1.00 97.19 84 PRO A C 1
ATOM 666 O O . PRO A 1 84 ? -9.353 -4.790 -6.363 1.00 97.19 84 PRO A O 1
ATOM 669 N N . HIS A 1 85 ? -8.652 -6.236 -7.928 1.00 98.50 85 HIS A N 1
ATOM 670 C CA . HIS A 1 85 ? -7.272 -5.764 -7.913 1.00 98.50 85 HIS A CA 1
ATOM 671 C C . HIS A 1 85 ? -6.717 -5.528 -9.315 1.00 98.50 85 HIS A C 1
ATOM 673 O O . HIS A 1 85 ? -7.373 -5.830 -10.310 1.00 98.50 85 HIS A O 1
ATOM 679 N N . GLY A 1 86 ? -5.536 -4.921 -9.396 1.00 98.44 86 GLY A N 1
ATOM 680 C CA . GLY A 1 86 ? -4.782 -4.782 -10.638 1.00 98.44 86 GLY A CA 1
ATOM 681 C C . GLY A 1 86 ? -3.642 -3.783 -10.504 1.00 98.44 86 GLY A C 1
ATOM 682 O O . GLY A 1 86 ? -3.028 -3.684 -9.446 1.00 98.44 86 GLY A O 1
ATOM 683 N N . GLY A 1 87 ? -3.388 -3.029 -11.568 1.00 98.56 87 GLY A N 1
ATOM 684 C CA . GLY A 1 87 ? -2.339 -2.012 -11.619 1.00 98.56 87 GLY A CA 1
ATOM 685 C C . GLY A 1 87 ? -1.441 -2.182 -12.836 1.00 98.56 87 GLY A C 1
ATOM 686 O O . GLY A 1 87 ? -1.549 -3.166 -13.564 1.00 98.56 87 GLY A O 1
ATOM 687 N N . ALA A 1 88 ? -0.576 -1.202 -13.057 1.00 98.62 88 ALA A N 1
ATOM 688 C CA . ALA A 1 88 ? 0.440 -1.229 -14.095 1.00 98.62 88 ALA A CA 1
ATOM 689 C C . ALA A 1 88 ? 1.701 -1.955 -13.605 1.00 98.62 88 ALA A C 1
ATOM 691 O O . ALA A 1 88 ? 2.196 -1.678 -12.507 1.00 98.62 88 ALA A O 1
ATOM 692 N N . ILE A 1 89 ? 2.260 -2.827 -14.439 1.00 98.56 89 ILE A N 1
ATOM 693 C CA . ILE A 1 89 ? 3.526 -3.536 -14.206 1.00 98.56 89 ILE A CA 1
ATOM 694 C C . ILE A 1 89 ? 4.483 -3.287 -15.384 1.00 98.56 89 ILE A C 1
ATOM 696 O O . ILE A 1 89 ? 3.998 -3.062 -16.492 1.00 98.56 89 ILE A O 1
ATOM 700 N N . PRO A 1 90 ? 5.820 -3.279 -15.199 1.00 98.06 90 PRO A N 1
ATOM 701 C CA . PRO A 1 90 ? 6.731 -3.198 -16.336 1.00 98.06 90 PRO A CA 1
ATOM 702 C C . PRO A 1 90 ? 6.493 -4.315 -17.354 1.00 98.06 90 PRO A C 1
ATOM 704 O O . PRO A 1 90 ? 6.052 -5.405 -16.976 1.00 98.06 90 PRO A O 1
ATOM 707 N N . TRP A 1 91 ? 6.878 -4.058 -18.601 1.00 97.69 91 TRP A N 1
ATOM 708 C CA . TRP A 1 91 ? 6.965 -5.065 -19.655 1.00 97.69 91 TRP A CA 1
ATOM 709 C C . TRP A 1 91 ? 7.697 -6.327 -19.172 1.00 97.69 91 TRP A C 1
ATOM 711 O O . TRP A 1 91 ? 8.706 -6.250 -18.456 1.00 97.69 91 TRP A O 1
ATOM 721 N N . GLY A 1 92 ? 7.160 -7.494 -19.526 1.00 97.50 92 GLY A N 1
ATOM 722 C CA . GLY A 1 92 ? 7.628 -8.802 -19.073 1.00 97.50 92 GLY A CA 1
ATOM 723 C C . GLY A 1 92 ? 7.240 -9.124 -17.627 1.00 97.50 92 GLY A C 1
ATOM 724 O O . GLY A 1 92 ? 7.871 -9.973 -16.996 1.00 97.50 92 GLY A O 1
ATOM 725 N N . ARG A 1 93 ? 6.259 -8.404 -17.061 1.00 97.88 93 ARG A N 1
ATOM 726 C CA . ARG A 1 93 ? 5.750 -8.570 -15.684 1.00 97.88 93 ARG A CA 1
ATOM 727 C C . ARG A 1 93 ? 6.861 -8.607 -14.624 1.00 97.88 93 ARG A C 1
ATOM 729 O O . ARG A 1 93 ? 6.798 -9.369 -13.655 1.00 97.88 93 ARG A O 1
ATOM 736 N N . ARG A 1 94 ? 7.911 -7.806 -14.825 1.00 96.62 94 ARG A N 1
ATOM 737 C CA . ARG A 1 94 ? 9.170 -7.909 -14.071 1.00 96.62 94 ARG A CA 1
ATOM 738 C C . ARG A 1 94 ? 9.028 -7.443 -12.623 1.00 96.62 94 ARG A C 1
ATOM 740 O O . ARG A 1 94 ? 8.540 -6.349 -12.336 1.00 96.62 94 ARG A O 1
ATOM 747 N N . THR A 1 95 ? 9.544 -8.260 -11.710 1.00 97.25 95 THR A N 1
ATOM 748 C CA . THR A 1 95 ? 9.720 -7.959 -10.282 1.00 97.25 95 THR A CA 1
ATOM 749 C C . THR A 1 95 ? 11.119 -8.395 -9.831 1.00 97.25 95 THR A C 1
ATOM 751 O O . THR A 1 95 ? 11.852 -9.018 -10.597 1.00 97.25 95 THR A O 1
ATOM 754 N N . GLU A 1 96 ? 11.525 -8.097 -8.593 1.00 97.06 96 GLU A N 1
ATOM 755 C CA . GLU A 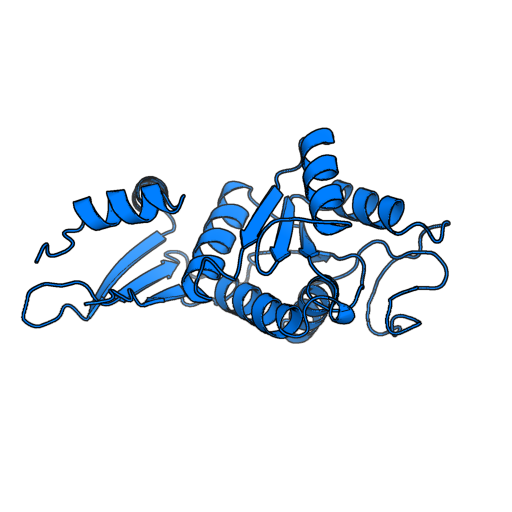1 96 ? 12.825 -8.571 -8.085 1.00 97.06 96 GLU A CA 1
ATOM 756 C C . GLU A 1 96 ? 12.871 -10.091 -7.871 1.00 97.06 96 GLU A C 1
ATOM 758 O O . GLU A 1 96 ? 13.953 -10.663 -7.836 1.00 97.06 96 GLU A O 1
ATOM 763 N N . ALA A 1 97 ? 11.708 -10.739 -7.749 1.00 95.75 97 ALA A N 1
ATOM 764 C CA . ALA A 1 97 ? 11.578 -12.190 -7.630 1.00 95.75 97 ALA A CA 1
ATOM 765 C C . ALA A 1 97 ? 11.355 -12.876 -8.994 1.00 95.75 97 ALA A C 1
ATOM 767 O O . ALA A 1 97 ? 10.928 -14.025 -9.040 1.00 95.75 97 ALA A O 1
ATOM 768 N N . GLY A 1 98 ? 11.594 -12.166 -10.103 1.00 96.88 98 GLY A N 1
ATOM 769 C CA . GLY A 1 98 ? 11.297 -12.639 -11.454 1.00 96.88 98 GLY A CA 1
ATOM 770 C C . GLY A 1 98 ? 9.902 -12.229 -11.932 1.00 96.88 98 GLY A C 1
ATOM 771 O O . GLY A 1 98 ? 9.394 -11.165 -11.564 1.00 96.88 98 GLY A O 1
ATOM 772 N N . ILE A 1 99 ? 9.301 -13.053 -12.789 1.00 98.19 99 ILE A N 1
ATOM 773 C CA . ILE A 1 99 ? 8.013 -12.782 -13.444 1.00 98.19 99 ILE A CA 1
ATOM 774 C C . ILE A 1 99 ? 6.871 -12.869 -12.420 1.00 98.19 99 ILE A C 1
ATOM 776 O O . ILE A 1 99 ? 6.775 -13.822 -11.646 1.00 98.19 99 ILE A O 1
ATOM 780 N N . LEU A 1 100 ? 5.987 -11.867 -12.401 1.00 98.31 100 LEU A N 1
ATOM 781 C CA . LEU A 1 100 ? 4.782 -11.882 -11.572 1.00 98.31 100 LEU A CA 1
ATOM 782 C C . LEU A 1 100 ? 3.795 -12.963 -12.067 1.00 98.31 100 LEU A C 1
ATOM 784 O O . LEU A 1 100 ? 3.365 -12.872 -13.215 1.00 98.31 100 LEU A O 1
ATOM 788 N N . PRO A 1 101 ? 3.339 -13.906 -11.216 1.00 97.94 101 PRO A N 1
ATOM 789 C CA . PRO A 1 101 ? 2.370 -14.931 -11.620 1.00 97.94 101 PRO A CA 1
ATOM 790 C C . PRO A 1 101 ? 1.056 -14.376 -12.200 1.00 97.94 101 PRO A C 1
ATOM 792 O O . PRO A 1 101 ? 0.592 -13.305 -11.801 1.00 97.94 101 PRO A O 1
ATOM 795 N N . ASP A 1 102 ? 0.397 -15.135 -13.074 1.00 96.75 102 ASP A N 1
ATOM 796 C CA . ASP A 1 102 ? -0.801 -14.679 -13.809 1.00 96.75 102 ASP A CA 1
ATOM 797 C C . ASP A 1 102 ? -2.064 -14.560 -12.954 1.00 96.75 102 ASP A C 1
ATOM 799 O O . ASP A 1 102 ? -3.021 -13.886 -13.332 1.00 96.75 102 ASP A O 1
ATOM 803 N N . LYS A 1 103 ? -2.052 -15.124 -11.738 1.00 97.62 103 LYS A N 1
ATOM 804 C CA . LYS A 1 103 ? -3.146 -14.927 -10.775 1.00 97.62 103 LYS A CA 1
ATOM 805 C C . LYS A 1 103 ? -3.388 -13.444 -10.452 1.00 97.62 103 LYS A C 1
ATOM 807 O O . LYS A 1 103 ? -4.495 -13.085 -10.055 1.00 97.62 103 LYS A O 1
ATOM 812 N N . TYR A 1 104 ? -2.378 -12.587 -10.628 1.00 98.25 104 TYR A N 1
ATOM 813 C CA . TYR A 1 104 ? -2.490 -11.148 -10.415 1.00 98.25 104 TYR A CA 1
ATOM 814 C C . TYR A 1 104 ? -2.869 -10.414 -11.711 1.00 98.25 104 TYR A C 1
ATOM 816 O O . TYR A 1 104 ? -2.100 -10.396 -12.675 1.00 98.25 104 TYR A O 1
ATOM 824 N N . GLN A 1 105 ? -4.020 -9.740 -11.699 1.00 97.50 105 GLN A N 1
ATOM 825 C CA . GLN A 1 105 ? -4.633 -9.093 -12.870 1.00 97.50 105 GLN A CA 1
ATOM 826 C C . GLN A 1 105 ? -4.032 -7.701 -13.168 1.00 97.50 105 GLN A C 1
ATOM 828 O O . GLN A 1 105 ? -4.723 -6.681 -13.114 1.00 97.50 105 GLN A O 1
ATOM 833 N N . LEU A 1 106 ? -2.717 -7.642 -13.405 1.00 98.31 106 LEU A N 1
ATOM 834 C CA . LEU A 1 106 ? -1.986 -6.410 -13.742 1.00 98.31 106 LEU A CA 1
ATOM 835 C C . LEU A 1 106 ? -1.821 -6.263 -15.256 1.00 98.31 106 LEU A C 1
ATOM 837 O O . LEU A 1 106 ? -1.654 -7.257 -15.960 1.00 98.31 106 LEU A O 1
ATOM 841 N N . VAL A 1 107 ? -1.824 -5.014 -15.720 1.00 98.31 107 VAL A N 1
ATOM 842 C CA . VAL A 1 107 ? -1.649 -4.628 -17.124 1.00 98.31 107 VAL A CA 1
ATOM 843 C C . VAL A 1 107 ? -0.186 -4.277 -17.362 1.00 98.31 107 VAL A C 1
ATOM 845 O O . VAL A 1 107 ? 0.381 -3.443 -16.650 1.00 98.31 107 VAL A O 1
ATOM 848 N N . GLU A 1 108 ? 0.430 -4.924 -18.344 1.00 98.31 108 GLU A N 1
ATOM 849 C CA . GLU A 1 108 ? 1.802 -4.624 -18.739 1.00 98.31 108 GLU A CA 1
ATOM 850 C C . GLU A 1 108 ? 1.893 -3.264 -19.429 1.00 98.31 108 GLU A C 1
ATOM 852 O O . GLU A 1 108 ? 1.061 -2.899 -20.257 1.00 98.31 108 GLU A O 1
ATOM 857 N N . MET A 1 109 ? 2.922 -2.510 -19.065 1.00 98.06 109 MET A N 1
ATOM 858 C CA . MET A 1 109 ? 3.330 -1.306 -19.771 1.00 98.06 109 MET A CA 1
ATOM 859 C C . MET A 1 109 ? 4.129 -1.691 -21.019 1.00 98.06 109 MET A C 1
ATOM 861 O O . MET A 1 109 ? 4.838 -2.692 -21.018 1.00 98.06 109 MET A O 1
ATOM 865 N N . GLU A 1 110 ? 4.147 -0.821 -22.024 1.00 96.75 110 GLU A N 1
ATOM 866 C CA . GLU A 1 110 ? 5.019 -0.935 -23.210 1.00 96.75 110 GLU A CA 1
ATOM 867 C C . GLU A 1 110 ? 6.507 -0.635 -22.905 1.00 96.75 110 GLU A C 1
ATOM 869 O O . GLU A 1 110 ? 7.327 -0.445 -23.796 1.00 96.75 110 GLU A O 1
ATOM 874 N N . THR A 1 111 ? 6.877 -0.552 -21.625 1.00 96.69 111 THR A N 1
ATOM 875 C CA . THR A 1 111 ? 8.227 -0.243 -21.145 1.00 96.69 111 THR A CA 1
ATOM 876 C C . THR A 1 111 ? 8.544 -1.068 -19.906 1.00 96.69 111 THR A C 1
ATOM 878 O O . THR A 1 111 ? 7.671 -1.351 -19.084 1.00 96.69 111 THR A O 1
ATOM 881 N N . ASP A 1 112 ? 9.816 -1.409 -19.719 1.00 94.88 112 ASP A N 1
ATOM 882 C CA . ASP A 1 112 ? 10.315 -2.088 -18.526 1.00 94.88 112 ASP A CA 1
ATOM 883 C C . ASP A 1 112 ? 10.621 -1.130 -17.343 1.00 94.88 112 ASP A C 1
ATOM 885 O O . ASP A 1 112 ? 11.121 -1.544 -16.292 1.00 94.88 112 ASP A O 1
ATOM 889 N N . SER A 1 113 ? 10.275 0.154 -17.473 1.00 96.75 113 SER A N 1
ATOM 890 C CA . SER A 1 113 ? 10.558 1.204 -16.492 1.00 96.75 113 SER A CA 1
ATOM 891 C C . SER A 1 113 ? 9.718 1.101 -15.205 1.00 96.75 113 SER A C 1
ATOM 893 O O . SER A 1 113 ? 8.509 1.359 -15.173 1.00 96.75 113 SER A O 1
ATOM 895 N N . TYR A 1 114 ? 10.387 0.821 -14.079 1.00 95.50 114 TYR A N 1
ATOM 896 C CA . TYR A 1 114 ? 9.782 0.877 -12.739 1.00 95.50 114 TYR A CA 1
ATOM 897 C C . TYR A 1 114 ? 9.248 2.272 -12.345 1.00 95.50 114 TYR A C 1
ATOM 899 O O . TYR A 1 114 ? 8.190 2.344 -11.707 1.00 95.50 114 TYR A O 1
ATOM 907 N N . PRO A 1 115 ? 9.915 3.394 -12.678 1.00 97.25 115 PRO A N 1
ATOM 908 C CA . PRO A 1 115 ? 9.329 4.721 -12.500 1.00 97.25 115 PRO A CA 1
ATOM 909 C C . PRO A 1 115 ? 8.020 4.910 -13.277 1.00 97.25 115 PRO A C 1
ATOM 911 O O . PRO A 1 115 ? 7.031 5.339 -12.681 1.00 97.25 115 PRO A O 1
ATOM 914 N N . ALA A 1 116 ? 7.971 4.515 -14.556 1.00 97.81 116 ALA A N 1
ATOM 915 C CA . ALA A 1 116 ? 6.796 4.718 -15.408 1.00 97.81 116 ALA A CA 1
ATOM 916 C C . ALA A 1 116 ? 5.558 3.979 -14.875 1.00 97.81 116 ALA A C 1
ATOM 918 O O . ALA A 1 116 ? 4.499 4.582 -14.695 1.00 97.81 116 ALA A O 1
ATOM 919 N N . ARG A 1 117 ? 5.697 2.696 -14.508 1.00 97.81 117 ARG A N 1
ATOM 920 C CA . ARG A 1 117 ? 4.584 1.935 -13.907 1.00 97.81 117 ARG A CA 1
ATOM 921 C C . ARG A 1 117 ? 4.166 2.474 -12.535 1.00 97.81 117 ARG A C 1
ATOM 923 O O . ARG A 1 117 ? 3.000 2.378 -12.166 1.00 97.81 117 ARG A O 1
ATOM 930 N N . SER A 1 118 ? 5.092 3.042 -11.753 1.00 97.94 118 SER A N 1
ATOM 931 C CA . SER A 1 118 ? 4.756 3.698 -10.476 1.00 97.94 118 SER A CA 1
ATOM 932 C C . SER A 1 118 ? 3.900 4.938 -10.705 1.00 97.94 118 SER A C 1
ATOM 934 O O . SER A 1 118 ? 2.883 5.112 -10.043 1.00 97.94 118 SER A O 1
ATOM 936 N N . GLU A 1 119 ? 4.300 5.782 -11.654 1.00 98.50 119 GLU A N 1
ATOM 937 C CA . GLU A 1 119 ? 3.580 7.001 -12.018 1.00 98.50 119 GLU A CA 1
ATOM 938 C C . GLU A 1 119 ? 2.190 6.688 -12.581 1.00 98.50 119 GLU A C 1
ATOM 940 O O . GLU A 1 119 ? 1.210 7.283 -12.138 1.00 98.50 119 GLU A O 1
ATOM 945 N N . LYS A 1 120 ? 2.071 5.671 -13.441 1.00 98.69 120 LYS A N 1
ATOM 946 C CA . LYS A 1 120 ? 0.776 5.198 -13.946 1.00 98.69 120 LYS A CA 1
ATOM 947 C C . LYS A 1 120 ? -0.163 4.746 -12.821 1.00 98.69 120 LYS A C 1
ATOM 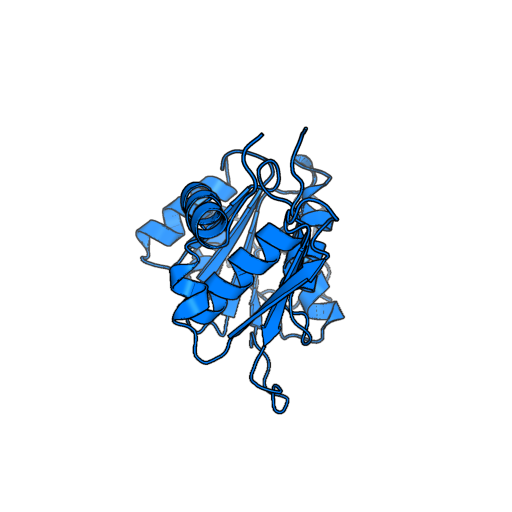949 O O . LYS A 1 120 ? -1.295 5.215 -12.749 1.00 98.69 120 LYS A O 1
ATOM 954 N N . ASN A 1 121 ? 0.321 3.924 -11.886 1.00 98.75 121 ASN A N 1
ATOM 955 C CA . ASN A 1 121 ? -0.470 3.496 -10.723 1.00 98.75 121 ASN A CA 1
ATOM 956 C C . ASN A 1 121 ? -0.886 4.665 -9.812 1.00 98.75 121 ASN A C 1
ATOM 958 O O . ASN A 1 121 ? -1.961 4.636 -9.220 1.00 98.75 121 ASN A O 1
ATOM 962 N N . ILE A 1 122 ? -0.059 5.706 -9.683 1.00 98.69 122 ILE A N 1
ATOM 963 C CA . ILE A 1 122 ? -0.427 6.919 -8.937 1.00 98.69 122 ILE A CA 1
ATOM 964 C C . ILE A 1 122 ? -1.593 7.638 -9.621 1.00 98.69 122 ILE A C 1
ATOM 966 O O . ILE A 1 122 ? -2.527 8.059 -8.940 1.00 98.69 122 ILE A O 1
ATOM 970 N N . LEU A 1 123 ? -1.535 7.795 -10.944 1.00 98.56 123 LEU A N 1
ATOM 971 C CA . LEU A 1 123 ? -2.556 8.500 -11.719 1.00 98.56 123 LEU A CA 1
ATOM 972 C C . LEU A 1 123 ? -3.902 7.760 -11.700 1.00 98.56 123 LEU A C 1
ATOM 974 O O . LEU A 1 123 ? -4.937 8.406 -11.513 1.00 98.56 123 LEU A O 1
ATOM 978 N N . ASP A 1 124 ? -3.864 6.429 -11.797 1.00 98.44 124 ASP A N 1
ATOM 979 C CA . ASP A 1 124 ? -5.039 5.551 -11.891 1.00 98.44 124 ASP A CA 1
ATOM 980 C C . ASP A 1 124 ? -5.752 5.288 -10.549 1.00 98.44 124 ASP A C 1
ATOM 982 O O . ASP A 1 124 ? -6.857 4.744 -10.535 1.00 98.44 124 ASP A O 1
ATOM 986 N N . ALA A 1 125 ? -5.151 5.656 -9.414 1.00 98.19 125 ALA A N 1
ATOM 987 C CA . ALA A 1 125 ? -5.775 5.532 -8.095 1.00 98.19 125 ALA A CA 1
ATOM 988 C C . ALA A 1 125 ? -6.328 6.859 -7.585 1.00 98.19 125 ALA A C 1
ATOM 990 O O . ALA A 1 125 ? -5.792 7.913 -7.897 1.00 98.19 125 ALA A O 1
ATOM 991 N N . ASP A 1 126 ? -7.330 6.843 -6.707 1.00 97.81 126 ASP A N 1
ATOM 992 C CA . ASP A 1 126 ? -7.778 8.069 -6.034 1.00 97.81 126 ASP A CA 1
ATOM 993 C C . ASP A 1 126 ? -6.727 8.562 -5.037 1.00 97.81 126 ASP A C 1
ATOM 995 O O . ASP A 1 126 ? -6.528 9.765 -4.873 1.00 97.81 126 ASP A O 1
ATOM 999 N N . VAL A 1 127 ? -6.039 7.627 -4.374 1.00 97.94 127 VAL A N 1
ATOM 1000 C CA . VAL A 1 127 ? -4.971 7.913 -3.411 1.00 97.94 127 VAL A CA 1
ATOM 1001 C C . VAL A 1 127 ? -3.849 6.892 -3.501 1.00 97.94 127 VAL A C 1
ATOM 1003 O O . VAL A 1 127 ? -4.060 5.743 -3.886 1.00 97.94 127 VAL A O 1
ATOM 1006 N N . THR A 1 128 ? -2.663 7.292 -3.049 1.00 98.69 128 THR A N 1
ATOM 1007 C CA . THR A 1 128 ? -1.528 6.382 -2.859 1.00 98.69 128 THR A CA 1
ATOM 1008 C C . THR A 1 128 ? -1.174 6.248 -1.380 1.00 98.69 128 THR A C 1
ATOM 1010 O O . THR A 1 128 ? -1.042 7.242 -0.667 1.00 98.69 128 THR A O 1
ATOM 1013 N N . VAL A 1 129 ? -0.987 5.017 -0.913 1.00 98.56 129 VAL A N 1
ATOM 1014 C CA . VAL A 1 129 ? -0.528 4.705 0.444 1.00 98.56 129 VAL A CA 1
ATOM 1015 C C . VAL A 1 129 ? 0.830 4.031 0.346 1.00 98.56 129 VAL A C 1
ATOM 1017 O O . VAL A 1 129 ? 0.984 3.043 -0.366 1.00 98.56 129 VAL A O 1
ATOM 1020 N N . ILE A 1 130 ? 1.814 4.580 1.053 1.00 98.75 130 ILE A N 1
ATOM 1021 C CA . ILE A 1 130 ? 3.203 4.134 1.009 1.00 98.75 130 ILE A CA 1
ATOM 1022 C C . ILE A 1 130 ? 3.601 3.582 2.375 1.00 98.75 130 ILE A C 1
ATOM 1024 O O . ILE A 1 130 ? 3.540 4.312 3.366 1.00 98.75 130 ILE A O 1
ATOM 1028 N N . PHE A 1 131 ? 4.052 2.330 2.417 1.00 98.62 131 PHE A N 1
ATOM 1029 C CA . PHE A 1 131 ? 4.526 1.661 3.630 1.00 98.62 131 PHE A CA 1
ATOM 1030 C C . PHE A 1 131 ? 6.046 1.489 3.618 1.00 98.62 131 PHE A C 1
ATOM 1032 O O . PHE A 1 131 ? 6.615 0.982 2.647 1.00 98.62 131 PHE A O 1
ATOM 1039 N N . THR A 1 132 ? 6.705 1.875 4.710 1.00 98.44 132 THR A N 1
ATOM 1040 C CA . THR A 1 132 ? 8.144 1.649 4.931 1.00 98.44 132 THR A CA 1
ATOM 1041 C C . THR A 1 132 ? 8.438 1.399 6.409 1.00 98.44 132 THR A C 1
ATOM 1043 O O . THR A 1 132 ? 7.657 1.808 7.265 1.00 98.44 132 THR A O 1
ATOM 1046 N N . HIS A 1 133 ? 9.590 0.802 6.715 1.00 97.25 133 HIS A N 1
ATOM 1047 C CA . HIS A 1 133 ? 10.285 1.029 7.984 1.00 97.25 133 HIS A CA 1
ATOM 1048 C C . HIS A 1 133 ? 11.269 2.191 7.799 1.00 97.25 133 HIS A C 1
ATOM 1050 O O . HIS A 1 133 ? 12.132 2.155 6.917 1.00 97.25 133 HIS A O 1
ATOM 1056 N N . GLY A 1 134 ? 11.061 3.276 8.542 1.00 94.44 134 GLY A N 1
ATOM 1057 C CA . GLY A 1 134 ? 11.894 4.465 8.491 1.00 94.44 134 GLY A CA 1
ATOM 1058 C C . GLY A 1 134 ? 11.536 5.431 7.361 1.00 94.44 134 GLY A C 1
ATOM 1059 O O . GLY A 1 134 ? 10.444 5.416 6.777 1.00 94.44 134 GLY A O 1
ATOM 1060 N N . LYS A 1 135 ? 12.472 6.339 7.066 1.00 94.31 135 LYS A N 1
ATOM 1061 C CA . LYS A 1 135 ? 12.280 7.418 6.085 1.00 94.31 135 LYS A CA 1
ATOM 1062 C C . LYS A 1 135 ? 12.127 6.863 4.665 1.00 94.31 135 LYS A C 1
ATOM 1064 O O . LYS A 1 135 ? 12.739 5.871 4.288 1.00 94.31 135 LYS A O 1
ATOM 1069 N N . LEU A 1 136 ? 11.355 7.575 3.846 1.00 95.31 136 LEU A N 1
ATOM 1070 C CA . LEU A 1 136 ? 11.219 7.261 2.425 1.00 95.31 136 LEU A CA 1
ATOM 1071 C C . LEU A 1 136 ? 12.555 7.419 1.691 1.00 95.31 136 LEU A C 1
ATOM 1073 O O . LEU A 1 136 ? 13.185 8.472 1.775 1.00 95.31 136 LEU A O 1
ATOM 1077 N N . ALA A 1 137 ? 12.915 6.402 0.913 1.00 93.88 137 ALA A N 1
ATOM 1078 C CA . ALA A 1 137 ? 14.090 6.372 0.050 1.00 93.88 137 ALA A CA 1
ATOM 1079 C C . ALA A 1 137 ? 13.766 5.668 -1.279 1.00 93.88 137 ALA A C 1
ATOM 1081 O O . ALA A 1 137 ? 12.745 4.983 -1.395 1.00 93.88 137 ALA A O 1
ATOM 1082 N N . GLY A 1 138 ? 14.633 5.844 -2.283 1.00 94.06 138 GLY A N 1
ATOM 1083 C CA . GLY A 1 138 ? 14.532 5.172 -3.584 1.00 94.06 138 GLY A CA 1
ATOM 1084 C C . GLY A 1 138 ? 13.142 5.281 -4.224 1.00 94.06 138 GLY A C 1
ATOM 1085 O O . GLY A 1 138 ? 12.553 6.362 -4.274 1.00 94.06 138 GLY A O 1
ATOM 1086 N N . GLY A 1 139 ? 12.601 4.142 -4.673 1.00 93.31 139 GLY A N 1
ATOM 1087 C CA . GLY A 1 139 ? 11.286 4.064 -5.321 1.00 93.31 139 GLY A CA 1
ATOM 1088 C C . GLY A 1 139 ? 10.139 4.629 -4.474 1.00 93.31 139 GLY A C 1
ATOM 1089 O O . GLY A 1 139 ? 9.298 5.349 -4.996 1.00 93.31 139 GLY A O 1
ATOM 1090 N N . SER A 1 140 ? 10.132 4.405 -3.158 1.00 93.31 140 SER A N 1
ATOM 1091 C CA . SER A 1 140 ? 9.087 4.935 -2.269 1.00 93.31 140 SER A CA 1
ATOM 1092 C C . SER A 1 140 ? 9.128 6.469 -2.173 1.00 93.31 140 SER A C 1
ATOM 1094 O O . SER A 1 140 ? 8.084 7.123 -2.107 1.00 93.31 140 SER A O 1
ATOM 1096 N N . LEU A 1 141 ? 10.326 7.070 -2.201 1.00 96.88 141 LEU A N 1
ATOM 1097 C CA . LEU A 1 141 ? 10.479 8.528 -2.246 1.00 96.88 141 LEU A CA 1
ATOM 1098 C C . LEU A 1 141 ? 10.028 9.099 -3.595 1.00 96.88 141 LEU A C 1
ATOM 1100 O O . LEU A 1 141 ? 9.314 10.105 -3.608 1.00 96.88 141 LEU A O 1
ATOM 1104 N N . PHE A 1 142 ? 10.391 8.435 -4.697 1.00 97.38 142 PHE A N 1
ATOM 1105 C CA . PHE A 1 142 ? 9.909 8.771 -6.038 1.00 97.38 142 PHE A CA 1
ATOM 1106 C C . PHE A 1 142 ? 8.377 8.773 -6.087 1.00 97.38 142 PHE A C 1
ATOM 1108 O O . PHE A 1 142 ? 7.785 9.778 -6.475 1.00 97.38 142 PHE A O 1
ATOM 1115 N N . THR A 1 143 ? 7.733 7.712 -5.589 1.00 97.19 143 THR A N 1
ATOM 1116 C CA . THR A 1 143 ? 6.269 7.595 -5.531 1.00 97.19 143 THR A CA 1
ATOM 1117 C C . THR A 1 143 ? 5.637 8.771 -4.787 1.00 97.19 143 THR A C 1
ATOM 1119 O O . THR A 1 143 ? 4.691 9.379 -5.284 1.00 97.19 143 THR A O 1
ATOM 1122 N N . ARG A 1 144 ? 6.179 9.160 -3.621 1.00 98.00 144 ARG A N 1
ATOM 1123 C CA . ARG A 1 144 ? 5.676 10.332 -2.881 1.00 98.00 144 ARG A CA 1
ATOM 1124 C C . ARG A 1 144 ? 5.850 11.627 -3.673 1.00 98.00 144 ARG A C 1
ATOM 1126 O O . ARG A 1 144 ? 4.944 12.458 -3.665 1.00 98.00 144 ARG A O 1
ATOM 1133 N N . SER A 1 145 ? 7.010 11.816 -4.300 1.00 98.12 145 SER A N 1
ATOM 1134 C CA . SER A 1 145 ? 7.312 13.016 -5.085 1.00 98.12 145 SER A CA 1
ATOM 1135 C C . SER A 1 145 ? 6.350 13.156 -6.265 1.00 98.12 145 SER A C 1
ATOM 1137 O O . SER A 1 145 ? 5.698 14.187 -6.410 1.00 98.12 145 SER A O 1
ATOM 1139 N N . LYS A 1 146 ? 6.160 12.077 -7.034 1.00 98.31 146 LYS A N 1
ATOM 1140 C CA . LYS A 1 146 ? 5.241 12.037 -8.175 1.00 98.31 146 LYS A CA 1
ATOM 1141 C C . LYS A 1 146 ? 3.784 12.225 -7.780 1.00 98.31 146 LYS A C 1
ATOM 1143 O O . LYS A 1 146 ? 3.086 12.998 -8.425 1.00 98.31 146 LYS A O 1
ATOM 1148 N N . ALA A 1 147 ? 3.329 11.593 -6.699 1.00 98.06 147 ALA A N 1
ATOM 1149 C CA . ALA A 1 147 ? 1.970 11.812 -6.209 1.00 98.06 147 ALA A CA 1
ATOM 1150 C C . ALA A 1 147 ? 1.720 13.289 -5.871 1.00 98.06 147 ALA A C 1
ATOM 1152 O O . ALA A 1 147 ? 0.696 13.839 -6.264 1.00 98.06 147 ALA A O 1
ATOM 1153 N N . ARG A 1 148 ? 2.686 13.957 -5.225 1.00 97.31 148 ARG A N 1
ATOM 1154 C CA . ARG A 1 148 ? 2.604 15.401 -4.959 1.00 97.31 148 ARG A CA 1
ATOM 1155 C C . ARG A 1 148 ? 2.624 16.234 -6.236 1.00 97.31 148 ARG A C 1
ATOM 1157 O O . ARG A 1 148 ? 1.806 17.136 -6.352 1.00 97.31 148 ARG A O 1
ATOM 1164 N N . GLN A 1 149 ? 3.510 15.917 -7.179 1.00 98.19 149 GLN A N 1
ATOM 1165 C CA . GLN A 1 149 ? 3.593 16.606 -8.470 1.00 98.19 149 GLN A CA 1
ATOM 1166 C C . GLN A 1 149 ? 2.253 16.565 -9.222 1.00 98.19 149 GLN A C 1
ATOM 1168 O O . GLN A 1 149 ? 1.833 17.571 -9.781 1.00 98.19 149 GLN A O 1
ATOM 1173 N N . HIS A 1 150 ? 1.559 15.426 -9.179 1.00 97.88 150 HIS A N 1
ATOM 1174 C CA . HIS A 1 150 ? 0.257 15.224 -9.824 1.00 97.88 150 HIS A CA 1
ATOM 1175 C C . HIS A 1 150 ? -0.944 15.639 -8.968 1.00 97.88 150 HIS A C 1
ATOM 1177 O O . HIS A 1 150 ? -2.081 15.341 -9.323 1.00 97.88 150 HIS A O 1
ATOM 1183 N N . ASN A 1 151 ? -0.722 16.293 -7.823 1.00 97.38 151 ASN A N 1
ATOM 1184 C CA . ASN A 1 151 ? -1.772 16.670 -6.871 1.00 97.38 151 ASN A CA 1
ATOM 1185 C C . ASN A 1 151 ? -2.653 15.488 -6.409 1.00 97.38 151 ASN A C 1
ATOM 1187 O O . ASN A 1 151 ? -3.814 15.662 -6.036 1.00 97.38 151 ASN A O 1
ATOM 1191 N N . LYS A 1 152 ? -2.102 14.269 -6.402 1.00 97.69 152 LYS A N 1
ATOM 1192 C CA . LYS A 1 152 ? -2.777 13.063 -5.914 1.00 97.69 152 LYS A CA 1
ATOM 1193 C C . LYS A 1 152 ? -2.551 12.931 -4.402 1.00 97.69 152 LYS A C 1
ATOM 1195 O O . LYS A 1 152 ? -1.401 12.997 -3.950 1.00 97.69 152 LYS A O 1
ATOM 1200 N N . PRO A 1 153 ? -3.602 12.715 -3.586 1.00 97.44 153 PRO A N 1
ATOM 1201 C CA . PRO A 1 153 ? -3.423 12.525 -2.155 1.00 97.44 153 PRO A CA 1
ATOM 1202 C C . PRO A 1 153 ? -2.536 11.311 -1.862 1.00 97.44 153 PRO A C 1
ATOM 1204 O O . PRO A 1 153 ? -2.745 10.212 -2.383 1.00 97.44 153 PRO A O 1
ATOM 1207 N N . VAL A 1 154 ? -1.555 11.511 -0.985 1.00 98.00 154 VAL A N 1
ATOM 1208 C CA . VAL A 1 154 ? -0.587 10.480 -0.608 1.00 98.00 154 VAL A CA 1
ATOM 1209 C C . VAL A 1 154 ? -0.427 10.402 0.903 1.00 98.00 154 VAL A C 1
ATOM 1211 O O . VAL A 1 154 ? -0.240 11.418 1.575 1.00 98.00 154 VAL A O 1
ATOM 1214 N N . LEU A 1 155 ? -0.479 9.183 1.435 1.00 97.50 155 LEU A N 1
ATOM 1215 C CA . LEU A 1 155 ? -0.214 8.877 2.836 1.00 97.50 155 LEU A CA 1
ATOM 1216 C C . LEU A 1 155 ? 1.061 8.044 2.942 1.00 97.50 155 LEU A C 1
ATOM 1218 O O . LEU A 1 155 ? 1.189 7.016 2.288 1.00 97.50 155 LEU A O 1
ATOM 1222 N N . HIS A 1 156 ? 1.984 8.463 3.803 1.00 98.12 156 HIS A N 1
ATOM 1223 C CA . HIS A 1 156 ? 3.138 7.655 4.194 1.00 98.12 156 HIS A CA 1
ATOM 1224 C C . HIS A 1 156 ? 2.919 7.103 5.604 1.00 98.12 156 HIS A C 1
ATOM 1226 O O . HIS A 1 156 ? 2.653 7.865 6.535 1.00 98.12 156 HIS A O 1
ATOM 1232 N N . ILE A 1 157 ? 3.043 5.785 5.748 1.00 95.12 157 ILE A N 1
ATOM 1233 C CA . ILE A 1 157 ? 3.026 5.071 7.021 1.00 95.12 157 ILE A CA 1
ATOM 1234 C C . ILE A 1 157 ? 4.430 4.519 7.272 1.00 95.12 157 ILE A C 1
ATOM 1236 O O . ILE A 1 157 ? 4.886 3.599 6.595 1.00 95.12 157 ILE A O 1
ATOM 1240 N N . ASP A 1 158 ? 5.094 5.111 8.263 1.00 95.94 158 ASP A N 1
ATOM 1241 C CA . ASP A 1 158 ? 6.365 4.645 8.813 1.00 95.94 158 ASP A CA 1
ATOM 1242 C C . ASP A 1 158 ? 6.090 3.661 9.961 1.00 95.94 158 ASP A C 1
ATOM 1244 O O . ASP A 1 158 ? 5.582 4.048 11.019 1.00 95.94 158 ASP A O 1
ATOM 1248 N N . LEU A 1 159 ? 6.397 2.388 9.725 1.00 93.56 159 LEU A N 1
ATOM 1249 C CA . LEU A 1 159 ? 6.126 1.260 10.616 1.00 93.56 159 LEU A CA 1
ATOM 1250 C C . LEU A 1 159 ? 7.189 1.063 11.708 1.00 93.56 159 LEU A C 1
ATOM 1252 O O . LEU A 1 159 ? 7.016 0.175 12.545 1.00 93.56 159 LEU A O 1
ATOM 1256 N N . ASP A 1 160 ? 8.247 1.883 11.734 1.00 90.06 160 ASP A N 1
ATOM 1257 C CA . ASP A 1 160 ? 9.140 1.992 12.901 1.00 90.06 160 ASP A CA 1
ATOM 1258 C C . ASP A 1 160 ? 8.553 2.920 13.965 1.00 90.06 160 ASP A C 1
ATOM 1260 O O . ASP A 1 160 ? 8.842 2.799 15.152 1.00 90.06 160 ASP A O 1
ATOM 1264 N N . LYS A 1 161 ? 7.703 3.861 13.543 1.00 82.56 161 LYS A N 1
ATOM 1265 C CA . LYS A 1 161 ? 7.143 4.895 14.422 1.00 82.56 161 LYS A CA 1
ATOM 1266 C C . LYS A 1 161 ? 5.748 4.580 14.933 1.00 82.56 161 LYS A C 1
ATOM 1268 O O . LYS A 1 161 ? 5.239 5.326 15.768 1.00 82.56 161 LYS A O 1
ATOM 1273 N N . ARG A 1 162 ? 5.098 3.552 14.386 1.00 82.19 162 ARG A N 1
ATOM 1274 C CA . ARG A 1 162 ? 3.681 3.271 14.628 1.00 82.19 162 ARG A CA 1
ATOM 1275 C C . ARG A 1 162 ? 3.431 1.784 14.798 1.00 82.19 162 ARG A C 1
ATOM 1277 O O . ARG A 1 162 ? 3.909 0.970 14.010 1.00 82.19 162 ARG A O 1
ATOM 1284 N N . GLY A 1 163 ? 2.607 1.453 15.788 1.00 83.94 163 GLY A N 1
ATOM 1285 C CA . GLY A 1 163 ? 2.028 0.118 15.916 1.00 83.94 163 GLY A CA 1
ATOM 1286 C C . GLY A 1 163 ? 1.014 -0.167 14.803 1.00 83.94 163 GLY A C 1
ATOM 1287 O O . GLY A 1 163 ? 0.488 0.754 14.172 1.00 83.94 163 GLY A O 1
ATOM 1288 N N . LEU A 1 164 ? 0.703 -1.447 14.580 1.00 85.38 164 LEU A N 1
ATOM 1289 C CA . LEU A 1 164 ? -0.191 -1.882 13.497 1.00 85.38 164 LEU A CA 1
ATOM 1290 C C . LEU A 1 164 ? -1.591 -1.258 13.608 1.00 85.38 164 LEU A C 1
ATOM 1292 O O . LEU A 1 164 ? -2.096 -0.715 12.627 1.00 85.38 164 LEU A O 1
ATOM 1296 N N . SER A 1 165 ? -2.184 -1.254 14.805 1.00 79.75 165 SER A N 1
ATOM 1297 C CA . SER A 1 165 ? -3.503 -0.654 15.044 1.00 79.75 165 SER A CA 1
ATOM 1298 C C . SER A 1 165 ? -3.523 0.857 14.815 1.00 79.75 165 SER A C 1
ATOM 1300 O O . SER A 1 165 ? -4.475 1.391 14.248 1.00 79.75 165 SER A O 1
ATOM 1302 N N . GLU A 1 166 ? -2.460 1.560 15.218 1.00 78.25 166 GLU A N 1
ATOM 1303 C CA . GLU A 1 166 ? -2.334 3.003 14.990 1.00 78.25 166 GLU A CA 1
ATOM 1304 C C . GLU A 1 166 ? -2.244 3.305 13.491 1.00 78.25 166 GLU A C 1
ATOM 1306 O O . GLU A 1 166 ? -2.961 4.166 12.976 1.00 78.25 166 GLU A O 1
ATOM 1311 N N . ALA A 1 167 ? -1.402 2.560 12.772 1.00 85.19 167 ALA A N 1
ATOM 1312 C CA . ALA A 1 167 ? -1.262 2.674 11.328 1.00 85.19 167 ALA A CA 1
ATOM 1313 C C . ALA A 1 167 ? -2.583 2.376 10.595 1.00 85.19 167 ALA A C 1
ATOM 1315 O O . ALA A 1 167 ? -2.968 3.128 9.696 1.00 85.19 167 ALA A O 1
ATOM 1316 N N . ALA A 1 168 ? -3.311 1.337 11.013 1.00 86.06 168 ALA A N 1
ATOM 1317 C CA . ALA A 1 168 ? -4.606 0.964 10.449 1.00 86.06 168 ALA A CA 1
ATOM 1318 C C . ALA A 1 168 ? -5.669 2.046 10.674 1.00 86.06 168 ALA A C 1
ATOM 1320 O O . ALA A 1 168 ? -6.421 2.384 9.757 1.00 86.06 168 ALA A O 1
ATOM 1321 N N . LEU A 1 169 ? -5.704 2.647 11.867 1.00 77.94 169 LEU A N 1
ATOM 1322 C CA . LEU A 1 169 ? -6.602 3.759 12.168 1.00 77.94 169 LEU A CA 1
ATOM 1323 C C . LEU A 1 169 ? -6.308 4.976 11.281 1.00 77.94 169 LEU A C 1
ATOM 1325 O O . LEU A 1 169 ? -7.225 5.545 10.688 1.00 77.94 169 LEU A O 1
ATOM 1329 N N . ILE A 1 170 ? -5.035 5.363 11.162 1.00 81.00 170 ILE A N 1
ATOM 1330 C CA . ILE A 1 170 ? -4.607 6.489 10.317 1.00 81.00 170 ILE A CA 1
ATOM 1331 C C . ILE A 1 170 ? -5.004 6.249 8.866 1.00 81.00 170 ILE A C 1
ATOM 1333 O O . ILE A 1 170 ? -5.561 7.143 8.225 1.00 81.00 170 ILE A O 1
ATOM 1337 N N . LEU A 1 171 ? -4.760 5.039 8.365 1.00 89.06 171 LEU A N 1
ATOM 1338 C CA . LEU A 1 171 ? -5.160 4.654 7.024 1.00 89.06 171 LEU A CA 1
ATOM 1339 C C . LEU A 1 171 ? -6.678 4.758 6.845 1.00 89.06 171 LEU A C 1
ATOM 1341 O O . LEU A 1 171 ? -7.139 5.411 5.912 1.00 89.06 171 LEU A O 1
ATOM 1345 N N . SER A 1 172 ? -7.462 4.192 7.762 1.00 83.88 172 SER A N 1
ATOM 1346 C CA . SER A 1 172 ? -8.927 4.212 7.694 1.00 83.88 172 SER A CA 1
ATOM 1347 C C . SER A 1 172 ? -9.483 5.639 7.643 1.00 83.88 172 SER A C 1
ATOM 1349 O O . SER A 1 172 ? -10.355 5.956 6.826 1.00 83.88 172 SER A O 1
ATOM 1351 N N . LEU A 1 173 ? -8.934 6.537 8.467 1.00 77.81 173 LEU A N 1
ATOM 1352 C CA . LEU A 1 173 ? -9.292 7.955 8.464 1.00 77.81 173 LEU A CA 1
ATOM 1353 C C . LEU A 1 173 ? -8.919 8.634 7.139 1.00 77.81 173 LEU A C 1
ATOM 1355 O O . LEU A 1 173 ? -9.725 9.386 6.586 1.00 77.81 173 LEU A O 1
ATOM 1359 N N . PHE A 1 174 ? -7.730 8.347 6.607 1.00 83.75 174 PHE A N 1
ATOM 1360 C CA . PHE A 1 174 ? -7.259 8.893 5.337 1.00 83.75 174 PHE A CA 1
ATOM 1361 C C . PHE A 1 174 ? -8.131 8.453 4.154 1.00 83.75 174 PHE A C 1
ATOM 1363 O O . PHE A 1 174 ? -8.567 9.300 3.372 1.00 83.75 174 PHE A O 1
ATOM 1370 N N . LEU A 1 175 ? -8.451 7.163 4.044 1.00 87.12 175 LEU A N 1
ATOM 1371 C CA . LEU A 1 175 ? -9.286 6.634 2.961 1.00 87.12 175 LEU A CA 1
ATOM 1372 C C . LEU A 1 175 ? -10.688 7.252 2.966 1.00 87.12 175 LEU A C 1
ATOM 1374 O O . LEU A 1 175 ? -11.217 7.644 1.927 1.00 87.12 175 LEU A O 1
ATOM 1378 N N . ARG A 1 176 ? -11.290 7.414 4.147 1.00 78.00 176 ARG A N 1
ATOM 1379 C CA . ARG A 1 176 ? -12.625 8.017 4.253 1.00 78.00 176 ARG A CA 1
ATOM 1380 C C . ARG A 1 176 ? -12.628 9.507 3.961 1.00 78.00 176 ARG A C 1
ATOM 1382 O O . ARG A 1 176 ? -13.541 9.975 3.285 1.00 78.00 176 ARG A O 1
ATOM 1389 N N . LYS A 1 177 ? -11.621 10.245 4.443 1.00 78.25 177 LYS A N 1
ATOM 1390 C CA . LYS A 1 177 ? -11.474 11.683 4.166 1.00 78.25 177 LYS A CA 1
ATOM 1391 C C . LYS A 1 177 ? -11.464 11.953 2.662 1.00 78.25 177 LYS A C 1
ATOM 1393 O O . LYS A 1 177 ? -12.097 12.903 2.217 1.00 78.25 177 LYS A O 1
ATOM 1398 N N . ASN A 1 178 ? -10.789 11.093 1.905 1.00 81.25 178 ASN A N 1
ATOM 1399 C CA . ASN A 1 178 ? -10.652 11.223 0.459 1.00 81.25 178 ASN A CA 1
ATOM 1400 C C . ASN A 1 178 ? -11.761 10.504 -0.338 1.00 81.25 178 ASN A C 1
ATOM 1402 O O . ASN A 1 178 ? -11.715 10.525 -1.559 1.00 81.25 178 ASN A O 1
ATOM 1406 N N . ARG A 1 179 ? -12.763 9.895 0.326 1.00 83.94 179 ARG A N 1
ATOM 1407 C CA . ARG A 1 179 ? -13.888 9.165 -0.308 1.00 83.94 179 ARG A CA 1
ATOM 1408 C C . ARG A 1 179 ? -13.428 8.153 -1.366 1.00 83.94 179 ARG A C 1
ATOM 1410 O O . ARG A 1 179 ? -13.986 8.079 -2.457 1.00 83.94 179 ARG A O 1
ATOM 1417 N N . VAL A 1 180 ? -12.395 7.398 -1.014 1.00 86.31 180 VAL A N 1
ATOM 1418 C CA . VAL A 1 180 ? -11.637 6.566 -1.948 1.00 86.31 180 VAL A CA 1
ATOM 1419 C C . VAL A 1 180 ? -12.438 5.379 -2.465 1.00 86.31 180 VAL A C 1
ATOM 1421 O O . VAL A 1 180 ? -13.071 4.669 -1.686 1.00 86.31 180 VAL A O 1
ATOM 1424 N N . LYS A 1 181 ? -12.321 5.123 -3.767 1.00 91.94 181 LYS A N 1
ATOM 1425 C CA . LYS A 1 181 ? -12.743 3.892 -4.436 1.00 91.94 181 LYS A CA 1
ATOM 1426 C C . LYS A 1 181 ? -11.546 3.046 -4.857 1.00 91.94 181 LYS A C 1
ATOM 1428 O O . LYS A 1 181 ? -11.587 1.831 -4.686 1.00 91.94 181 LYS A O 1
ATOM 1433 N N . VAL A 1 182 ? -10.477 3.668 -5.354 1.00 97.38 182 VAL A N 1
ATOM 1434 C CA . VAL A 1 182 ? -9.261 2.991 -5.825 1.00 97.38 182 VAL A CA 1
ATOM 1435 C C . VAL A 1 182 ? -8.057 3.406 -4.981 1.00 97.38 182 VAL A C 1
ATOM 1437 O O . VAL A 1 182 ? -7.686 4.579 -4.944 1.00 97.38 182 VAL A O 1
ATOM 1440 N N . VAL A 1 183 ? -7.424 2.438 -4.315 1.00 98.19 183 VAL A N 1
ATOM 1441 C CA . VAL A 1 183 ? -6.197 2.653 -3.529 1.00 98.19 183 VAL A CA 1
ATOM 1442 C C . VAL A 1 183 ? -5.003 2.073 -4.268 1.00 98.19 183 VAL A C 1
ATOM 1444 O O . VAL A 1 183 ? -4.979 0.874 -4.532 1.00 98.19 183 VAL A O 1
ATOM 1447 N N . ASN A 1 184 ? -3.983 2.892 -4.519 1.00 98.81 184 ASN A N 1
ATOM 1448 C CA . ASN A 1 184 ? -2.657 2.408 -4.884 1.00 98.81 184 ASN A CA 1
ATOM 1449 C C . ASN A 1 184 ? -1.854 2.091 -3.614 1.00 98.81 184 ASN A C 1
ATOM 1451 O O . ASN A 1 184 ? -1.648 2.973 -2.774 1.00 98.81 184 ASN A O 1
ATOM 1455 N N . VAL A 1 185 ? -1.404 0.847 -3.471 1.00 98.69 185 VAL A N 1
ATOM 1456 C CA . VAL A 1 185 ? -0.506 0.407 -2.397 1.00 98.69 185 VAL A CA 1
ATOM 1457 C C . VAL A 1 185 ? 0.914 0.356 -2.943 1.00 98.69 185 VAL A C 1
ATOM 1459 O O . VAL A 1 185 ? 1.186 -0.337 -3.919 1.00 98.69 185 VAL A O 1
ATOM 1462 N N . ALA A 1 186 ? 1.819 1.070 -2.281 1.00 98.56 186 ALA A N 1
ATOM 1463 C CA . ALA A 1 186 ? 3.232 1.119 -2.618 1.00 98.56 186 ALA A CA 1
ATOM 1464 C C . ALA A 1 186 ? 4.105 0.952 -1.366 1.00 98.56 186 ALA A C 1
ATOM 1466 O O . ALA A 1 186 ? 3.653 1.143 -0.233 1.00 98.56 186 ALA A O 1
ATOM 1467 N N . GLY A 1 187 ? 5.389 0.660 -1.551 1.00 97.56 187 GLY A N 1
ATOM 1468 C CA . GLY A 1 187 ? 6.344 0.677 -0.447 1.00 97.56 187 GLY A CA 1
ATOM 1469 C C . GLY A 1 187 ? 7.664 -0.010 -0.750 1.00 97.56 187 GLY A C 1
ATOM 1470 O O . GLY A 1 187 ? 8.023 -0.241 -1.904 1.00 97.56 187 GLY A O 1
ATOM 1471 N N . THR A 1 188 ? 8.411 -0.307 0.311 1.00 97.19 188 THR A N 1
ATOM 1472 C CA . THR A 1 188 ? 9.707 -0.982 0.196 1.00 97.19 188 THR A CA 1
ATOM 1473 C C . THR A 1 188 ? 9.534 -2.408 -0.344 1.00 97.19 188 THR A C 1
ATOM 1475 O O . THR A 1 188 ? 8.581 -3.110 -0.001 1.00 97.19 188 THR A O 1
ATOM 1478 N N . ARG A 1 189 ? 10.473 -2.831 -1.197 1.00 97.19 189 ARG A N 1
ATOM 1479 C CA . ARG A 1 189 ? 10.576 -4.205 -1.715 1.00 97.19 189 ARG A CA 1
ATOM 1480 C C . ARG A 1 189 ? 11.195 -5.154 -0.688 1.00 97.19 189 ARG A C 1
ATOM 1482 O O . ARG A 1 189 ? 12.002 -4.718 0.134 1.00 97.19 189 ARG A O 1
ATOM 1489 N N . ALA A 1 190 ? 10.851 -6.438 -0.748 1.00 97.06 190 ALA A N 1
ATOM 1490 C CA . ALA A 1 190 ? 11.216 -7.413 0.284 1.00 97.06 190 ALA A CA 1
ATOM 1491 C C . ALA A 1 190 ? 12.735 -7.561 0.475 1.00 97.06 190 ALA A C 1
ATOM 1493 O O . ALA A 1 190 ? 13.195 -7.656 1.609 1.00 97.06 190 ALA A O 1
ATOM 1494 N N . SER A 1 191 ? 13.533 -7.483 -0.594 1.00 96.88 191 SER A N 1
ATOM 1495 C CA . SER A 1 191 ? 14.995 -7.589 -0.497 1.00 96.88 191 SER A CA 1
ATOM 1496 C C . SER A 1 191 ? 15.648 -6.450 0.299 1.00 96.88 191 SER A C 1
ATOM 1498 O O . SER A 1 191 ? 16.822 -6.537 0.649 1.00 96.88 191 SER A O 1
ATOM 1500 N N . LYS A 1 192 ? 14.944 -5.330 0.496 1.00 96.69 192 LYS A N 1
ATOM 1501 C CA . LYS A 1 192 ? 15.410 -4.188 1.297 1.00 96.69 192 LYS A CA 1
ATOM 1502 C C . LYS A 1 192 ? 14.802 -4.175 2.692 1.00 96.69 192 LYS A C 1
ATOM 1504 O O . LYS A 1 192 ? 15.358 -3.541 3.578 1.00 96.69 192 LYS A O 1
ATOM 1509 N N . ASP A 1 193 ? 13.675 -4.852 2.865 1.00 97.25 193 ASP A N 1
ATOM 1510 C CA . ASP A 1 193 ? 12.932 -4.904 4.112 1.00 97.25 193 ASP A CA 1
ATOM 1511 C C . ASP A 1 193 ? 12.085 -6.187 4.157 1.00 97.25 193 ASP A C 1
ATOM 1513 O O . ASP A 1 193 ? 10.944 -6.203 3.685 1.00 97.25 193 ASP A O 1
ATOM 1517 N N . PRO A 1 194 ? 12.624 -7.285 4.716 1.00 96.50 194 PRO A N 1
ATOM 1518 C CA . PRO A 1 194 ? 11.928 -8.571 4.744 1.00 96.50 194 PRO A CA 1
ATOM 1519 C C . PRO A 1 194 ? 10.623 -8.554 5.557 1.00 96.50 194 PRO A C 1
ATOM 1521 O O . PRO A 1 194 ? 9.743 -9.389 5.350 1.00 96.50 194 PRO A O 1
ATOM 1524 N N . ALA A 1 195 ? 10.467 -7.606 6.487 1.00 97.06 195 ALA A N 1
ATOM 1525 C CA . ALA A 1 195 ? 9.286 -7.503 7.340 1.00 97.06 195 ALA A CA 1
ATOM 1526 C C . ALA A 1 195 ? 8.151 -6.682 6.705 1.00 97.06 195 ALA A C 1
ATOM 1528 O O . ALA A 1 195 ? 7.018 -6.730 7.197 1.00 97.06 195 ALA A O 1
ATOM 1529 N N . ILE A 1 196 ? 8.414 -5.933 5.628 1.00 98.25 196 ILE A N 1
ATOM 1530 C CA . ILE A 1 196 ? 7.443 -4.978 5.082 1.00 98.25 196 ILE A CA 1
ATOM 1531 C C . ILE A 1 196 ? 6.170 -5.644 4.569 1.00 98.25 196 ILE A C 1
ATOM 1533 O O . ILE A 1 196 ? 5.083 -5.109 4.781 1.00 98.25 196 ILE A O 1
ATOM 1537 N N . TYR A 1 197 ? 6.284 -6.826 3.954 1.00 98.62 197 TYR A N 1
ATOM 1538 C CA . TYR A 1 197 ? 5.140 -7.567 3.422 1.00 98.62 197 TYR A CA 1
ATOM 1539 C C . TYR A 1 197 ? 4.130 -7.869 4.535 1.00 98.62 197 TYR A C 1
ATOM 1541 O O . TYR A 1 197 ? 2.982 -7.426 4.472 1.00 98.62 197 TYR A O 1
ATOM 1549 N N . ARG A 1 198 ? 4.579 -8.551 5.603 1.00 98.25 198 ARG A N 1
ATOM 1550 C CA . ARG A 1 198 ? 3.690 -9.008 6.684 1.00 98.25 198 ARG A CA 1
ATOM 1551 C C . ARG A 1 198 ? 3.014 -7.836 7.391 1.00 98.25 198 ARG A C 1
ATOM 1553 O O . ARG A 1 198 ? 1.827 -7.901 7.697 1.00 98.25 198 ARG A O 1
ATOM 1560 N N . LYS A 1 199 ? 3.758 -6.751 7.641 1.00 97.88 199 LYS A N 1
ATOM 1561 C CA . LYS A 1 199 ? 3.217 -5.582 8.343 1.00 97.88 199 LYS A CA 1
ATOM 1562 C C . LYS A 1 199 ? 2.266 -4.780 7.459 1.00 97.88 199 LYS A C 1
ATOM 1564 O O . LYS A 1 199 ? 1.233 -4.341 7.952 1.00 97.88 199 LYS A O 1
ATOM 1569 N N . THR A 1 200 ? 2.574 -4.627 6.170 1.00 98.62 200 THR A N 1
ATOM 1570 C CA . THR A 1 200 ? 1.671 -3.970 5.211 1.00 98.62 200 THR A CA 1
ATOM 1571 C C . THR A 1 200 ? 0.350 -4.725 5.120 1.00 98.62 200 THR A C 1
ATOM 1573 O O . THR A 1 200 ? -0.705 -4.111 5.269 1.00 98.62 200 THR A O 1
ATOM 1576 N N . TYR A 1 201 ? 0.406 -6.053 4.964 1.00 98.44 201 TYR A N 1
ATOM 1577 C CA . TYR A 1 201 ? -0.783 -6.905 4.953 1.00 98.44 201 TYR A CA 1
ATOM 1578 C C . TYR A 1 201 ? -1.618 -6.692 6.220 1.00 98.44 201 TYR A C 1
ATOM 1580 O O . TYR A 1 201 ? -2.790 -6.348 6.126 1.00 98.44 201 TYR A O 1
ATOM 1588 N N . ALA A 1 202 ? -1.001 -6.813 7.401 1.00 95.75 202 ALA A N 1
ATOM 1589 C CA . ALA A 1 202 ? -1.699 -6.684 8.679 1.00 95.75 202 ALA A CA 1
ATOM 1590 C C . ALA A 1 202 ? -2.361 -5.308 8.864 1.00 95.75 202 ALA A C 1
ATOM 1592 O O . ALA A 1 202 ? -3.504 -5.230 9.306 1.00 95.75 202 ALA A O 1
ATOM 1593 N N . VAL A 1 203 ? -1.681 -4.215 8.498 1.00 95.19 203 VAL A N 1
ATOM 1594 C CA . VAL A 1 203 ? -2.265 -2.866 8.596 1.00 95.19 203 VAL A CA 1
ATOM 1595 C C . VAL A 1 203 ? -3.464 -2.706 7.667 1.00 95.19 203 VAL A C 1
ATOM 1597 O O . VAL A 1 203 ? -4.485 -2.150 8.077 1.00 95.19 203 VAL A O 1
ATOM 1600 N N . LEU A 1 204 ? -3.354 -3.169 6.421 1.00 95.44 204 LEU A N 1
ATOM 1601 C CA . LEU A 1 204 ? -4.452 -3.090 5.463 1.00 95.44 204 LEU A CA 1
ATOM 1602 C C . LEU A 1 204 ? -5.638 -3.968 5.896 1.00 95.44 204 LEU A C 1
ATOM 1604 O O . LEU A 1 204 ? -6.786 -3.534 5.801 1.00 95.44 204 LEU A O 1
ATOM 1608 N N . ASP A 1 205 ? -5.366 -5.170 6.403 1.00 93.62 205 ASP A N 1
ATOM 1609 C CA . ASP A 1 205 ? -6.371 -6.113 6.893 1.00 93.62 205 ASP A CA 1
ATOM 1610 C C . ASP A 1 205 ? -7.158 -5.515 8.071 1.00 93.62 205 ASP A C 1
ATOM 1612 O O . ASP A 1 205 ? -8.383 -5.368 7.980 1.00 93.62 205 ASP A O 1
ATOM 1616 N N . LEU A 1 206 ? -6.451 -5.030 9.100 1.00 88.31 206 LEU A N 1
ATOM 1617 C CA . LEU A 1 206 ? -7.032 -4.321 10.247 1.00 88.31 206 LEU A CA 1
ATOM 1618 C C . LEU A 1 206 ? -7.828 -3.084 9.813 1.00 88.31 206 LEU A C 1
ATOM 1620 O O . LEU A 1 206 ? -8.936 -2.846 10.287 1.00 88.31 206 LEU A O 1
ATOM 1624 N N . CYS A 1 207 ? -7.298 -2.292 8.875 1.00 86.62 207 CYS A N 1
ATOM 1625 C CA . CYS A 1 207 ? -7.974 -1.093 8.372 1.00 86.62 207 CYS A CA 1
ATOM 1626 C C . CYS A 1 207 ? -9.342 -1.411 7.747 1.00 86.62 207 CYS A C 1
ATOM 1628 O O . CYS A 1 207 ? -10.261 -0.584 7.790 1.00 86.62 207 CYS A O 1
ATOM 1630 N N . LEU A 1 208 ? -9.469 -2.584 7.129 1.00 85.50 208 LEU A N 1
ATOM 1631 C CA . LEU A 1 208 ? -10.664 -3.016 6.415 1.00 85.50 208 LEU A CA 1
ATOM 1632 C C . LEU A 1 208 ? -11.590 -3.892 7.269 1.00 85.50 208 LEU A C 1
ATOM 1634 O O . LEU A 1 208 ? -12.595 -4.398 6.757 1.00 85.50 208 LEU A O 1
ATOM 1638 N N . GLU A 1 209 ? -11.296 -4.104 8.551 1.00 79.06 209 GLU A N 1
ATOM 1639 C CA . GLU A 1 209 ? -12.192 -4.822 9.454 1.00 79.06 209 GLU A CA 1
ATOM 1640 C C . GLU A 1 209 ? -13.524 -4.085 9.653 1.00 79.06 209 GLU A C 1
ATOM 1642 O O . GLU A 1 209 ? -13.604 -2.873 9.861 1.00 79.06 209 GLU A O 1
ATOM 1647 N N . ARG A 1 210 ? -14.622 -4.847 9.604 1.00 61.78 210 ARG A N 1
ATOM 1648 C CA . ARG A 1 210 ? -15.985 -4.293 9.666 1.00 61.78 210 ARG A CA 1
ATOM 1649 C C . ARG A 1 210 ? -16.387 -3.814 11.063 1.00 61.78 210 ARG A C 1
ATOM 1651 O O . ARG A 1 210 ? -17.269 -2.965 11.165 1.00 61.78 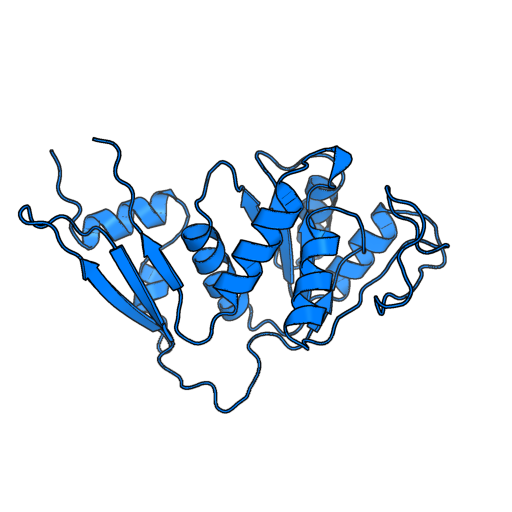210 ARG A O 1
ATOM 1658 N N . ARG A 1 211 ? -15.780 -4.370 12.118 1.00 62.03 211 ARG A N 1
ATOM 1659 C CA . ARG A 1 211 ? -16.157 -4.117 13.521 1.00 62.03 211 ARG A CA 1
ATOM 1660 C C . ARG A 1 211 ? -15.502 -2.866 14.113 1.00 62.03 211 ARG A C 1
ATOM 1662 O O . ARG A 1 211 ? -15.951 -2.405 15.157 1.00 62.03 211 ARG A O 1
ATOM 1669 N N . GLY A 1 212 ? -14.537 -2.269 13.414 1.00 61.72 212 GLY A N 1
ATOM 1670 C CA . GLY A 1 212 ? -13.741 -1.165 13.938 1.00 61.72 212 GLY A CA 1
ATOM 1671 C C . GLY A 1 212 ? -12.324 -1.596 14.296 1.00 61.72 212 GLY A C 1
ATOM 1672 O O . GLY A 1 212 ? -12.003 -2.772 14.201 1.00 61.72 212 GLY A O 1
ATOM 1673 N N . VAL A 1 213 ? -11.486 -0.641 14.696 1.00 64.44 213 VAL A N 1
ATOM 1674 C CA . VAL A 1 213 ? -10.083 -0.895 15.065 1.00 64.44 213 VAL A CA 1
ATOM 1675 C C . VAL A 1 213 ? -9.921 -0.660 16.563 1.00 64.44 213 VAL A C 1
ATOM 1677 O O . VAL A 1 213 ? -10.295 0.405 17.066 1.00 64.44 213 VAL A O 1
ATOM 1680 N N . GLN A 1 214 ? -9.369 -1.643 17.275 1.00 67.69 214 GLN A N 1
ATOM 1681 C CA . GLN A 1 214 ? -8.925 -1.476 18.657 1.00 67.69 214 GLN A CA 1
ATOM 1682 C C . GLN A 1 214 ? -7.509 -0.900 18.669 1.00 67.69 214 GLN A C 1
ATOM 1684 O O . GLN A 1 214 ? -6.600 -1.441 18.040 1.00 67.69 214 GLN A O 1
ATOM 1689 N N . LEU A 1 215 ? -7.332 0.206 19.385 1.00 62.72 215 LEU A N 1
ATOM 1690 C CA . LEU A 1 215 ? -6.043 0.829 19.627 1.00 62.72 215 LEU A CA 1
ATOM 1691 C C . LEU A 1 215 ? -5.653 0.596 21.085 1.00 62.72 215 LEU A C 1
ATOM 1693 O O . LEU A 1 215 ? -6.239 1.196 21.990 1.00 62.72 215 LEU A O 1
ATOM 1697 N N . ASP A 1 2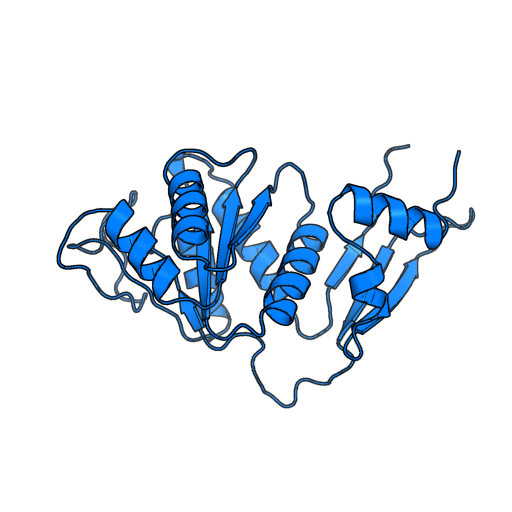16 ? -4.646 -0.244 21.290 1.00 65.75 216 ASP A N 1
ATOM 1698 C CA . ASP A 1 216 ? -4.013 -0.399 22.593 1.00 65.75 216 ASP A CA 1
ATOM 1699 C C . ASP A 1 216 ? -3.021 0.746 22.799 1.00 65.75 216 ASP A C 1
ATOM 1701 O O . ASP A 1 216 ? -2.18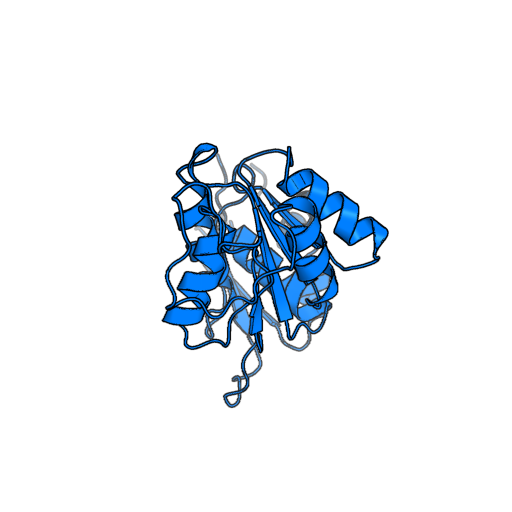6 1.053 21.941 1.00 65.75 216 ASP A O 1
ATOM 1705 N N . LEU A 1 217 ? -3.155 1.427 23.931 1.00 58.66 217 LEU A N 1
ATOM 1706 C CA . LEU A 1 217 ? -2.324 2.562 24.284 1.00 58.66 217 LEU A CA 1
ATOM 1707 C C . LEU A 1 217 ? -1.179 2.051 25.158 1.00 58.66 217 LEU A C 1
ATOM 1709 O O . LEU A 1 217 ? -1.362 1.761 26.339 1.00 58.66 217 LEU A O 1
ATOM 1713 N N . PHE A 1 218 ? 0.002 1.924 24.556 1.00 51.97 218 PHE A N 1
ATOM 1714 C CA . PHE A 1 218 ? 1.214 1.571 25.286 1.00 51.97 218 PHE A CA 1
ATOM 1715 C C . PHE A 1 218 ? 1.860 2.832 25.862 1.00 51.97 218 PHE A C 1
ATOM 1717 O O . PHE A 1 218 ? 2.209 3.755 25.119 1.00 51.97 218 PHE A O 1
ATOM 1724 N N . PHE A 1 219 ? 2.023 2.854 27.182 1.00 49.53 219 PHE A N 1
ATOM 1725 C CA . PHE A 1 219 ? 2.730 3.905 27.904 1.00 49.53 219 PHE A CA 1
ATOM 1726 C C . PHE A 1 219 ? 3.976 3.276 28.518 1.00 49.53 219 PHE A C 1
ATOM 1728 O O . PHE A 1 219 ? 3.814 2.426 29.393 1.00 49.53 219 PHE A O 1
ATOM 1735 N N . PRO A 1 220 ? 5.188 3.615 28.045 1.00 39.94 220 PRO A N 1
ATOM 1736 C CA . PRO A 1 220 ? 6.386 3.272 28.797 1.00 39.94 220 PRO A CA 1
ATOM 1737 C C . PRO A 1 220 ? 6.294 3.945 30.175 1.00 39.94 220 PRO A C 1
ATOM 1739 O O . PRO A 1 220 ? 5.842 5.093 30.256 1.00 39.94 220 PRO A O 1
ATOM 1742 N N . GLU A 1 221 ? 6.621 3.191 31.228 1.00 43.84 221 GLU A N 1
ATOM 1743 C CA . GLU A 1 221 ? 6.683 3.702 32.607 1.00 43.84 221 GLU A CA 1
ATOM 1744 C C . GLU A 1 221 ? 7.732 4.808 32.767 1.00 43.84 221 GLU A C 1
ATOM 1746 O O . GLU A 1 221 ? 8.772 4.751 32.067 1.00 43.84 221 GLU A O 1
#

pLDDT: mean 82.23, std 19.89, range [32.72, 98.81]

Secondary structure (DSSP, 8-state):
-----HHHHHHHHHHTT--THHHHS-TTEEEEEEEE-TTS-EEEEEEEESS---S--S-SEEE----TTHHHHHHHHHHHTT--EE-EE-GGGEETTEEPPTTS-PEEPSS--HHHHHHHHHHHSSEEEEEESSS--HHHHHHHHHHHHTT--EEEEETTSS-HHHHHHHHHHHHHHTT-SEEEEEE--TTT-TTHHHHHHHHHHHHT-TT-EEEE-----

Foldseek 3Di:
DDAQDPVNVQVVCVVVVRHCVLQVPDPQWDKAQDDQDPVRHGFKIWIFGNDPPPPDALAQEEEEQLEAFFRVLRQVLCVVVVHHYEFEYEPQCQYPVGHRDPVHHYDYDPHRDPLVRLLRLLVPWQEEEEEDADDDDDSSVSSVVSNVVVVRHYHYDHCVSDDLLRLLVVVLSSSVVSSTHYYYTYYDHCVVPVCRSVSSNSSPVQNRDNGTGMDGDDDDD

InterPro domains:
  IPR024755 Circularly permutated YpsA SLOG [PF12694] (62-207)